Protein AF-A0A9N9F176-F1 (afdb_monomer)

Organism: NCBI:txid60492

Foldseek 3Di:
DAAAPPVRDDDDQVQQQAPNDGDNHGNVVVVVVVVVVVCVVDDPDDPPPCPPPPPQDADEDEPVCLLVVVVVQVVPDDDFDKDKHKHKYFADPVLCVCQVLALVSSVVSSQCSVCVRPVWHWAWPDPWADDPVAPSWTKTKTFTCQQVDFDDDDDPDPDPDGHGPPWPWMWMWTTDSVVRMIMIITIGGPPDDRPDPPPDDDD

Mean predicted aligned error: 15.83 Å

pLDDT: mean 76.96, std 17.68, range [34.91, 95.38]

Radius of gyration: 22.93 Å; Cα contacts (8 Å, |Δi|>4): 286; chains: 1; bounding box: 47×46×70 Å

Structure (mmCIF, N/CA/C/O backbone):
data_AF-A0A9N9F176-F1
#
_entry.id   AF-A0A9N9F176-F1
#
loop_
_atom_site.group_PDB
_atom_site.id
_atom_site.type_symbol
_atom_site.label_atom_id
_atom_site.label_alt_id
_atom_site.label_comp_id
_atom_site.label_asym_id
_atom_site.label_entity_id
_atom_site.label_seq_id
_atom_site.pdbx_PDB_ins_code
_atom_site.Cartn_x
_atom_site.Cartn_y
_atom_site.Cartn_z
_atom_site.occupancy
_atom_site.B_iso_or_equiv
_atom_site.auth_seq_id
_atom_site.auth_comp_id
_atom_site.auth_asym_id
_atom_site.auth_atom_id
_atom_site.pdbx_PDB_model_num
ATOM 1 N N . MET A 1 1 ? 5.050 -11.527 -51.768 1.00 71.94 1 MET A N 1
ATOM 2 C CA . MET A 1 1 ? 5.229 -11.558 -50.299 1.00 71.94 1 MET A CA 1
ATOM 3 C C . MET A 1 1 ? 5.004 -10.156 -49.767 1.00 71.94 1 MET A C 1
ATOM 5 O O . MET A 1 1 ? 5.363 -9.213 -50.459 1.00 71.94 1 MET A O 1
ATOM 9 N N . ASN A 1 2 ? 4.384 -10.029 -48.597 1.00 84.56 2 ASN A N 1
ATOM 10 C CA . ASN A 1 2 ? 4.061 -8.757 -47.956 1.00 84.56 2 ASN A CA 1
ATOM 11 C C . ASN A 1 2 ? 4.672 -8.718 -46.549 1.00 84.56 2 ASN A C 1
ATOM 13 O O . ASN A 1 2 ? 4.644 -9.716 -45.828 1.00 84.56 2 ASN A O 1
ATOM 17 N N . TYR A 1 3 ? 5.171 -7.553 -46.143 1.00 90.12 3 TYR A N 1
ATOM 18 C CA . TYR A 1 3 ? 5.814 -7.363 -44.845 1.00 90.12 3 TYR A CA 1
ATOM 19 C C . TYR A 1 3 ? 4.801 -7.001 -43.752 1.00 90.12 3 TYR A C 1
ATOM 21 O O . TYR A 1 3 ? 4.038 -6.038 -43.882 1.00 90.12 3 TYR A O 1
ATOM 29 N N . CYS A 1 4 ? 4.803 -7.736 -42.637 1.00 89.75 4 CYS A N 1
ATOM 30 C CA . CYS A 1 4 ? 3.972 -7.411 -41.479 1.00 89.75 4 CYS A CA 1
ATOM 31 C C . CYS A 1 4 ? 4.722 -6.506 -40.497 1.00 89.75 4 CYS A C 1
ATOM 33 O O . CYS A 1 4 ? 5.653 -6.932 -39.821 1.00 89.75 4 CYS A O 1
ATOM 35 N N . THR A 1 5 ? 4.230 -5.284 -40.291 1.00 81.88 5 THR A N 1
ATOM 36 C CA . THR A 1 5 ? 4.850 -4.308 -39.373 1.00 81.88 5 THR A CA 1
ATOM 37 C C . THR A 1 5 ? 4.791 -4.685 -37.888 1.00 81.88 5 THR A C 1
ATOM 39 O O . THR A 1 5 ? 5.420 -4.025 -37.068 1.00 81.88 5 THR A O 1
ATOM 42 N N . SER A 1 6 ? 4.024 -5.716 -37.514 1.00 84.81 6 SER A N 1
ATOM 43 C CA . SER A 1 6 ? 3.860 -6.135 -36.110 1.00 84.81 6 SER A CA 1
ATOM 44 C C . SER A 1 6 ? 4.782 -7.272 -35.706 1.00 84.81 6 SER A C 1
ATOM 46 O O . SER A 1 6 ? 5.426 -7.176 -34.669 1.00 84.81 6 SER A O 1
ATOM 48 N N . CYS A 1 7 ? 4.848 -8.336 -36.509 1.00 89.62 7 CYS A N 1
ATOM 49 C CA . CYS A 1 7 ? 5.763 -9.452 -36.265 1.00 89.62 7 CYS A CA 1
ATOM 50 C C . CYS A 1 7 ? 7.082 -9.323 -37.032 1.00 89.62 7 CYS A C 1
ATOM 52 O O . CYS A 1 7 ? 7.937 -10.179 -36.874 1.00 89.62 7 CYS A O 1
ATOM 54 N N . LYS A 1 8 ? 7.241 -8.270 -37.848 1.00 89.81 8 LYS A N 1
ATOM 55 C CA . LYS A 1 8 ? 8.441 -7.963 -38.640 1.00 89.81 8 LYS A CA 1
ATOM 56 C C . LYS A 1 8 ? 8.881 -9.082 -39.597 1.00 89.81 8 LYS A C 1
ATOM 58 O O . LYS A 1 8 ? 10.056 -9.161 -39.928 1.00 89.81 8 LYS A O 1
ATOM 63 N N . ASN A 1 9 ? 7.933 -9.897 -40.061 1.00 86.44 9 ASN A N 1
ATOM 64 C CA . ASN A 1 9 ? 8.183 -11.017 -40.971 1.00 86.44 9 ASN A CA 1
ATOM 65 C C . ASN A 1 9 ? 7.544 -10.769 -42.341 1.00 86.44 9 ASN A C 1
ATOM 67 O O . ASN A 1 9 ? 6.444 -10.203 -42.418 1.00 86.44 9 ASN A O 1
ATOM 71 N N . ASP A 1 10 ? 8.201 -11.263 -43.389 1.00 92.44 10 ASP A N 1
ATOM 72 C CA . ASP A 1 10 ? 7.641 -11.377 -44.734 1.00 92.44 10 ASP A CA 1
ATOM 73 C C . ASP A 1 10 ? 6.757 -12.617 -44.831 1.00 92.44 10 ASP A C 1
ATOM 75 O O . ASP A 1 10 ? 7.171 -13.735 -44.529 1.00 92.44 10 ASP A O 1
ATOM 79 N N . LEU A 1 11 ? 5.502 -12.408 -45.216 1.00 90.56 11 LEU A N 1
ATOM 80 C CA . LEU A 1 11 ? 4.471 -13.438 -45.220 1.00 90.56 11 LEU A CA 1
ATOM 81 C C . LEU A 1 11 ? 3.737 -13.460 -46.572 1.00 90.56 11 LEU A C 1
ATOM 83 O O . LEU A 1 11 ? 3.738 -12.465 -47.311 1.00 90.56 11 LEU A O 1
ATOM 87 N N . PRO A 1 12 ? 3.117 -14.592 -46.940 1.00 92.00 12 PRO A N 1
ATOM 88 C CA . PRO A 1 12 ? 2.325 -14.688 -48.162 1.00 92.00 12 PRO A CA 1
ATOM 89 C C . PRO A 1 12 ? 1.062 -13.806 -48.065 1.00 92.00 12 PRO A C 1
ATOM 91 O O . PRO A 1 12 ? 0.642 -13.425 -46.969 1.00 92.00 12 PRO A O 1
ATOM 94 N N . ALA A 1 13 ? 0.486 -13.404 -49.204 1.00 88.50 13 ALA A N 1
ATOM 95 C CA . ALA A 1 13 ? -0.576 -12.388 -49.248 1.00 88.50 13 ALA A CA 1
ATOM 96 C C . ALA A 1 13 ? -1.848 -12.826 -48.496 1.00 88.50 13 ALA A C 1
ATOM 98 O O . ALA A 1 13 ? -2.528 -12.008 -47.878 1.00 88.50 13 ALA A O 1
ATOM 99 N N . GLU A 1 14 ? -2.106 -14.129 -48.469 1.00 91.81 14 GLU A N 1
ATOM 100 C CA . GLU A 1 14 ? -3.213 -14.793 -47.785 1.00 91.81 14 GLU A CA 1
ATOM 101 C C . GLU A 1 14 ? -3.150 -14.574 -46.268 1.00 91.81 14 GLU A C 1
ATOM 103 O O . GLU A 1 14 ? -4.181 -14.430 -45.612 1.00 91.81 14 GLU A O 1
ATOM 108 N N . ALA A 1 15 ? -1.942 -14.445 -45.704 1.00 89.50 15 ALA A N 1
ATOM 109 C CA . ALA A 1 15 ? -1.743 -14.175 -44.282 1.00 89.50 15 ALA A CA 1
ATOM 110 C C . ALA A 1 15 ? -2.203 -12.767 -43.865 1.00 89.50 15 ALA A C 1
ATOM 112 O O . ALA A 1 15 ? -2.230 -12.460 -42.675 1.00 89.50 15 ALA A O 1
ATOM 113 N N . PHE A 1 16 ? -2.556 -11.898 -44.814 1.00 92.88 16 PHE A N 1
ATOM 114 C CA . PHE A 1 16 ? -3.060 -10.546 -44.571 1.00 92.88 16 PHE A CA 1
ATOM 115 C C . PHE A 1 16 ? -4.579 -10.433 -44.743 1.00 92.88 16 PHE A C 1
ATOM 117 O O . PHE A 1 16 ? -5.135 -9.347 -44.560 1.00 92.88 16 PHE A O 1
ATOM 124 N N . ILE A 1 17 ? -5.256 -11.546 -45.042 1.00 91.25 17 ILE A N 1
ATOM 125 C CA . ILE A 1 17 ? -6.714 -11.625 -45.080 1.00 91.25 17 ILE A CA 1
ATOM 126 C C . ILE A 1 17 ? -7.216 -11.933 -43.668 1.00 91.25 17 ILE A C 1
ATOM 128 O O . ILE A 1 17 ? -6.914 -12.974 -43.089 1.00 91.25 17 ILE A O 1
ATOM 132 N N . TYR A 1 18 ? -8.011 -11.033 -43.097 1.00 89.19 18 TYR A N 1
ATOM 133 C CA . TYR A 1 18 ? -8.634 -11.216 -41.790 1.00 89.19 18 TYR A CA 1
ATOM 134 C C . TYR A 1 18 ? -10.126 -10.898 -41.870 1.00 89.19 18 TYR A C 1
ATOM 136 O O . TYR A 1 18 ? -10.510 -9.827 -42.335 1.00 89.19 18 TYR A O 1
ATOM 144 N N . LYS A 1 19 ? -10.989 -11.834 -41.450 1.00 88.06 19 LYS A N 1
ATOM 145 C CA . LYS A 1 19 ? -12.460 -11.711 -41.557 1.00 88.06 19 LYS A CA 1
ATOM 146 C C . LYS A 1 19 ? -12.929 -11.240 -42.950 1.00 88.06 19 LYS A C 1
ATOM 148 O O . LYS A 1 19 ? -13.781 -10.362 -43.062 1.00 88.06 19 LYS A O 1
ATOM 153 N N . GLY A 1 20 ? -12.317 -11.788 -44.004 1.00 87.50 20 GLY A N 1
ATOM 154 C CA . GLY A 1 20 ? -12.646 -11.489 -45.404 1.00 87.50 20 GLY A CA 1
ATOM 155 C C . GLY A 1 20 ? -12.137 -10.144 -45.940 1.00 87.50 20 GLY A C 1
ATOM 156 O O . GLY A 1 20 ? -12.514 -9.762 -47.042 1.00 87.50 20 GLY A O 1
ATOM 157 N N . LYS A 1 21 ? -11.299 -9.409 -45.194 1.00 89.50 21 LYS A N 1
ATOM 158 C CA . LYS A 1 21 ? -10.718 -8.125 -45.628 1.00 89.50 21 LYS A CA 1
ATOM 159 C C . LYS A 1 21 ? -9.191 -8.173 -45.633 1.00 89.50 21 LYS A C 1
ATOM 161 O O . LYS A 1 21 ? -8.598 -8.847 -44.798 1.00 89.50 21 LYS A O 1
ATOM 166 N N . ASN A 1 22 ? -8.570 -7.412 -46.533 1.00 91.19 22 ASN A N 1
ATOM 167 C CA . ASN A 1 22 ? -7.114 -7.270 -46.621 1.00 91.19 22 ASN A CA 1
ATOM 168 C C . ASN A 1 22 ? -6.592 -6.217 -45.634 1.00 91.19 22 ASN A C 1
ATOM 170 O O . ASN A 1 22 ? -7.121 -5.106 -45.565 1.00 91.19 22 ASN A O 1
ATOM 174 N N . TYR A 1 23 ? -5.522 -6.540 -44.910 1.00 88.81 23 TYR A N 1
ATOM 175 C CA . TYR A 1 23 ? -4.875 -5.661 -43.932 1.00 88.81 23 TYR A CA 1
ATOM 176 C C . TYR A 1 23 ? -3.378 -5.487 -44.213 1.00 88.81 23 TYR A C 1
ATOM 178 O O . TYR A 1 23 ? -2.764 -6.265 -44.926 1.00 88.81 23 TYR A O 1
ATOM 186 N N . LYS A 1 24 ? -2.752 -4.466 -43.609 1.00 89.19 24 LYS A N 1
ATOM 187 C CA . LYS A 1 24 ? -1.279 -4.283 -43.612 1.00 89.19 24 LYS A CA 1
ATOM 188 C C . LYS A 1 24 ? -0.567 -5.066 -42.499 1.00 89.19 24 LYS A C 1
ATOM 190 O O . LYS A 1 24 ? 0.649 -5.014 -42.354 1.00 89.19 24 LYS A O 1
ATOM 195 N N . THR A 1 25 ? -1.332 -5.730 -41.644 1.00 89.31 25 THR A N 1
ATOM 196 C CA . THR A 1 25 ? -0.856 -6.525 -40.512 1.00 89.31 25 THR A CA 1
ATOM 197 C C . THR A 1 25 ? -1.423 -7.921 -40.686 1.00 89.31 25 THR A C 1
ATOM 199 O O . THR A 1 25 ? -2.598 -8.044 -41.025 1.00 89.31 25 THR A O 1
ATOM 202 N N . CYS A 1 26 ? -0.604 -8.950 -40.479 1.00 93.56 26 CYS A N 1
ATOM 203 C CA . CYS A 1 26 ? -1.052 -10.320 -40.679 1.00 93.56 26 CYS A CA 1
ATOM 204 C C . CYS A 1 26 ? -2.181 -10.702 -39.706 1.00 93.56 26 CYS A C 1
ATOM 206 O O . CYS A 1 26 ? -2.291 -10.156 -38.599 1.00 93.56 26 CYS A O 1
ATOM 208 N N . SER A 1 27 ? -3.006 -11.657 -40.125 1.00 91.44 27 SER A N 1
ATOM 209 C CA . SER A 1 27 ? -4.161 -12.184 -39.397 1.00 91.44 27 SER A CA 1
ATOM 210 C C . SER A 1 27 ? -3.794 -12.635 -37.983 1.00 91.44 27 SER A C 1
ATOM 212 O O . SER A 1 27 ? -4.459 -12.234 -37.032 1.00 91.44 27 SER A O 1
ATOM 214 N N . ASN A 1 28 ? -2.666 -13.329 -37.810 1.00 89.44 28 ASN A N 1
ATOM 215 C CA . ASN A 1 28 ? -2.178 -13.768 -36.497 1.00 89.44 28 ASN A CA 1
ATOM 216 C C . ASN A 1 28 ? -1.943 -12.598 -35.530 1.00 89.44 28 ASN A C 1
ATOM 218 O O . ASN A 1 28 ? -2.358 -12.638 -34.370 1.00 89.44 28 ASN A O 1
ATOM 222 N N . CYS A 1 29 ? -1.309 -11.519 -35.998 1.00 90.12 29 CYS A N 1
ATOM 223 C CA . CYS A 1 29 ? -1.097 -10.332 -35.173 1.00 90.12 29 CYS A CA 1
ATOM 224 C C . CYS A 1 29 ? -2.413 -9.608 -34.857 1.00 90.12 29 CYS A C 1
ATOM 226 O O . CYS A 1 29 ? -2.559 -9.056 -33.764 1.00 90.12 29 CYS A O 1
ATOM 228 N N . LEU A 1 30 ? -3.376 -9.608 -35.783 1.00 88.56 30 LEU A N 1
ATOM 229 C CA . LEU A 1 30 ? -4.711 -9.048 -35.553 1.00 88.56 30 LEU A CA 1
ATOM 230 C C . LEU A 1 30 ? -5.502 -9.871 -34.529 1.00 88.56 30 LEU A C 1
ATOM 232 O O . LEU A 1 30 ? -6.104 -9.286 -33.626 1.00 88.56 30 LEU A O 1
ATOM 236 N N . ASP A 1 31 ? -5.424 -11.198 -34.590 1.00 87.69 31 ASP A N 1
ATOM 237 C CA . ASP A 1 31 ? -6.038 -12.090 -33.609 1.00 87.69 31 ASP A CA 1
ATOM 238 C C . ASP A 1 31 ? -5.414 -11.941 -32.229 1.00 87.69 31 ASP A C 1
ATOM 240 O O . ASP A 1 31 ? -6.138 -11.804 -31.243 1.00 87.69 31 ASP A O 1
ATOM 244 N N . MET A 1 32 ? -4.085 -11.867 -32.134 1.00 83.00 32 MET A N 1
ATOM 245 C CA . MET A 1 32 ? -3.414 -11.598 -30.862 1.00 83.00 32 MET A CA 1
ATOM 246 C C 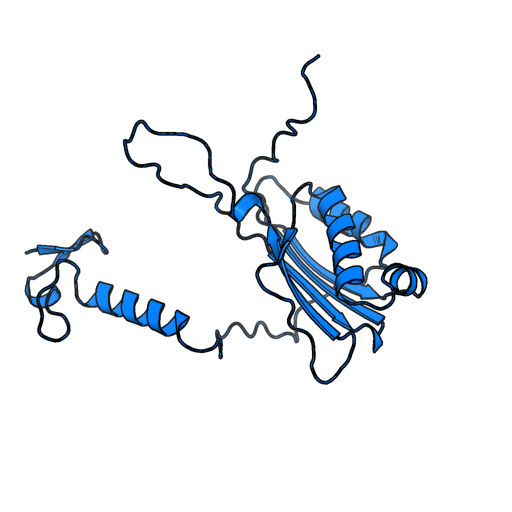. MET A 1 32 ? -3.850 -10.261 -30.252 1.00 83.00 32 MET A C 1
ATOM 248 O O . MET A 1 32 ? -4.118 -10.186 -29.052 1.00 83.00 32 MET A O 1
ATOM 252 N N . ARG A 1 33 ? -3.974 -9.201 -31.062 1.00 84.12 33 ARG A N 1
ATOM 253 C CA . ARG A 1 33 ? -4.492 -7.907 -30.588 1.00 84.12 33 ARG A CA 1
ATOM 254 C C . ARG A 1 33 ? -5.950 -7.998 -30.156 1.00 84.12 33 ARG A C 1
ATOM 256 O O . ARG A 1 33 ? -6.304 -7.422 -29.130 1.00 84.12 33 ARG A O 1
ATOM 263 N N . SER A 1 34 ? -6.789 -8.709 -30.909 1.00 80.56 34 SER A N 1
ATOM 264 C CA . SER A 1 34 ? -8.194 -8.918 -30.550 1.00 80.56 34 SER A CA 1
ATOM 265 C C . SER A 1 34 ? -8.316 -9.680 -29.231 1.00 80.56 34 SER A C 1
ATOM 267 O O . SER A 1 34 ? -9.088 -9.271 -28.369 1.00 80.56 34 SER A O 1
ATOM 269 N N . ARG A 1 35 ? -7.516 -10.735 -29.029 1.00 76.62 35 ARG A N 1
ATOM 270 C CA . ARG A 1 35 ? -7.447 -11.493 -27.770 1.00 76.62 35 ARG A CA 1
ATOM 271 C C . ARG A 1 35 ? -7.006 -10.602 -26.607 1.00 76.62 35 ARG A C 1
ATOM 273 O O . ARG A 1 35 ? -7.713 -10.548 -25.609 1.00 76.62 35 ARG A O 1
ATOM 280 N N . LYS A 1 36 ? -5.938 -9.807 -26.767 1.00 72.12 36 LYS A N 1
ATOM 281 C CA . LYS A 1 36 ? -5.499 -8.819 -25.756 1.00 72.12 36 LYS A CA 1
ATOM 282 C C . LYS A 1 36 ? -6.568 -7.763 -25.446 1.00 72.12 36 LYS A C 1
ATOM 284 O O . LYS A 1 36 ? -6.723 -7.360 -24.299 1.00 72.12 36 LYS A O 1
ATOM 289 N N . ARG A 1 37 ? -7.327 -7.306 -26.446 1.00 69.44 37 ARG A N 1
ATOM 290 C CA . ARG A 1 37 ? -8.408 -6.326 -26.247 1.00 69.44 37 ARG A CA 1
ATOM 291 C C . ARG A 1 37 ? -9.632 -6.940 -25.570 1.00 69.44 37 ARG A C 1
ATOM 293 O O . ARG A 1 37 ? -10.282 -6.256 -24.790 1.00 69.44 37 ARG A O 1
ATOM 300 N N . ASN A 1 38 ? -9.924 -8.206 -25.852 1.00 58.47 38 ASN A N 1
ATOM 301 C CA . ASN A 1 38 ? -11.004 -8.947 -25.207 1.00 58.47 38 ASN A CA 1
ATOM 302 C C . ASN A 1 38 ? -10.648 -9.336 -23.765 1.00 58.47 38 ASN A C 1
ATOM 304 O O . ASN A 1 38 ? -11.533 -9.306 -22.919 1.00 58.47 38 ASN A O 1
ATOM 308 N N . LEU A 1 39 ? -9.369 -9.589 -23.464 1.00 57.59 39 LEU A N 1
ATOM 309 C CA . LEU A 1 39 ? -8.862 -9.720 -22.091 1.00 57.59 39 LEU A CA 1
ATOM 310 C C . LEU A 1 39 ? -9.080 -8.427 -21.283 1.00 57.59 39 LEU A C 1
ATOM 312 O O . LEU A 1 39 ? -9.511 -8.493 -20.144 1.00 57.59 39 LEU A O 1
ATOM 316 N N . LYS A 1 40 ? -8.915 -7.246 -21.898 1.00 53.69 40 LYS A N 1
ATOM 317 C CA . LYS A 1 40 ? -9.201 -5.942 -21.258 1.00 53.69 40 LYS A CA 1
ATOM 318 C C . LYS A 1 40 ? -10.690 -5.563 -21.162 1.00 53.69 40 LYS A C 1
ATOM 320 O O . LYS A 1 40 ? -11.003 -4.532 -20.579 1.00 53.69 40 LYS A O 1
ATOM 325 N N . LYS A 1 41 ? -11.598 -6.312 -21.801 1.00 50.00 41 LYS A N 1
ATOM 326 C CA . LYS A 1 41 ? -13.047 -6.013 -21.849 1.00 50.00 41 LYS A CA 1
ATOM 327 C C . LYS A 1 41 ? -13.914 -6.997 -21.067 1.00 50.00 41 LYS A C 1
ATOM 329 O O . LYS A 1 41 ? -15.108 -6.749 -20.922 1.00 50.00 41 LYS A O 1
ATOM 334 N N . ARG A 1 42 ? -13.352 -8.110 -20.598 1.00 36.72 42 ARG A N 1
ATOM 335 C CA . ARG A 1 42 ? -14.016 -8.930 -19.585 1.00 36.72 42 ARG A CA 1
ATOM 336 C C . ARG A 1 42 ? -13.896 -8.191 -18.245 1.00 36.72 42 ARG A C 1
ATOM 338 O O . ARG A 1 42 ? -12.850 -7.582 -18.021 1.00 36.72 42 ARG A O 1
ATOM 345 N N . PRO A 1 43 ? -14.919 -8.208 -17.370 1.00 39.34 43 PRO A N 1
ATOM 346 C CA . PRO A 1 43 ? -14.663 -7.903 -15.966 1.00 39.34 43 PRO A CA 1
ATOM 347 C C . PRO A 1 43 ? -13.522 -8.823 -15.528 1.00 39.34 43 PRO A C 1
ATOM 349 O O . PRO A 1 43 ? -13.530 -9.992 -15.931 1.00 39.34 43 PRO A O 1
ATOM 352 N N . LEU A 1 44 ? -12.530 -8.292 -14.807 1.00 40.19 44 LEU A N 1
ATOM 353 C CA . LEU A 1 44 ? -11.458 -9.089 -14.212 1.00 40.19 44 LEU A CA 1
ATOM 354 C C . LEU A 1 44 ? -12.101 -10.284 -13.498 1.00 40.19 44 LEU A C 1
ATOM 356 O O . LEU A 1 44 ? -12.706 -10.156 -12.444 1.00 40.19 44 LEU A O 1
ATOM 360 N N . SER A 1 45 ? -12.068 -11.429 -14.160 1.00 37.47 45 SER A N 1
ATOM 361 C CA . SER A 1 45 ? -12.571 -12.700 -13.679 1.00 37.47 45 SER A CA 1
ATOM 362 C C . SER A 1 45 ? -11.577 -13.712 -14.212 1.00 37.47 45 SER A C 1
ATOM 364 O O . SER A 1 45 ? -11.488 -13.950 -15.418 1.00 37.47 45 SER A O 1
ATOM 366 N N . ASN A 1 46 ? -10.780 -14.214 -13.275 1.00 37.06 46 ASN A N 1
ATOM 367 C CA . ASN A 1 46 ? -9.774 -15.252 -13.438 1.00 37.06 46 ASN A CA 1
ATOM 368 C C . ASN A 1 46 ? -8.671 -14.940 -14.455 1.00 37.06 46 ASN A C 1
ATOM 370 O O . ASN A 1 46 ? -8.520 -15.638 -15.459 1.00 37.06 46 ASN A O 1
ATOM 374 N N . ASP A 1 47 ? -7.819 -13.963 -14.132 1.00 35.53 47 ASP A N 1
ATOM 375 C CA . ASP A 1 47 ? -6.397 -14.251 -14.307 1.00 35.53 47 ASP A CA 1
ATOM 376 C C . ASP A 1 47 ? -6.047 -15.309 -13.259 1.00 35.53 47 ASP A C 1
ATOM 378 O O . ASP A 1 47 ? -6.175 -15.089 -12.056 1.00 35.53 47 ASP A O 1
ATOM 382 N N . ASN A 1 48 ? -5.662 -16.487 -13.745 1.00 36.16 48 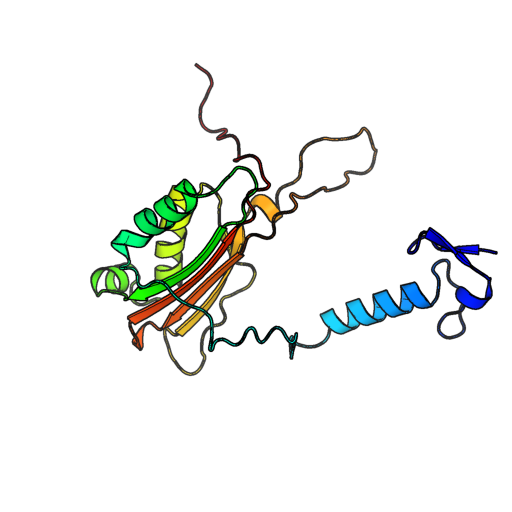ASN A N 1
ATOM 383 C CA . ASN A 1 48 ? -5.153 -17.611 -12.968 1.00 36.16 48 ASN A CA 1
ATOM 384 C C . ASN A 1 48 ? -3.757 -17.302 -12.395 1.00 36.16 48 ASN A C 1
ATOM 386 O O . ASN A 1 48 ? -2.826 -18.073 -12.587 1.00 36.16 48 ASN A O 1
ATOM 390 N N . ASN A 1 49 ? -3.645 -16.192 -11.672 1.00 37.22 49 ASN A N 1
ATOM 391 C CA . ASN A 1 49 ? -2.717 -16.042 -10.565 1.00 37.22 49 ASN A CA 1
ATOM 392 C C . ASN A 1 49 ? -3.557 -16.071 -9.282 1.00 37.22 49 ASN A C 1
ATOM 394 O O . ASN A 1 49 ? -3.537 -15.146 -8.476 1.00 37.22 49 ASN A O 1
ATOM 398 N N . HIS A 1 50 ? -4.278 -17.176 -9.072 1.00 37.56 50 HIS A N 1
ATOM 399 C CA . HIS A 1 50 ? -4.278 -17.755 -7.735 1.00 37.56 50 HIS A CA 1
ATOM 400 C C . HIS A 1 50 ? -2.821 -18.166 -7.471 1.00 37.56 50 HIS A C 1
ATOM 402 O O . HIS A 1 50 ? -2.449 -19.329 -7.590 1.00 37.56 50 HIS A O 1
ATOM 408 N N . GLU A 1 51 ? -1.966 -17.188 -7.157 1.00 38.56 51 GLU A N 1
ATOM 409 C CA . GLU A 1 51 ? -0.993 -17.445 -6.112 1.00 38.56 51 GLU A CA 1
ATOM 410 C C . GLU A 1 51 ? -1.853 -17.931 -4.953 1.00 38.56 51 GLU A C 1
ATOM 412 O O . GLU A 1 51 ? -2.758 -17.223 -4.502 1.00 38.56 51 GLU A O 1
ATOM 417 N N . ASN A 1 52 ? -1.704 -19.206 -4.614 1.00 37.12 52 ASN A N 1
ATOM 418 C CA . ASN A 1 52 ? -2.326 -19.771 -3.438 1.00 37.12 52 ASN A CA 1
ATOM 419 C C . ASN A 1 52 ? -2.035 -18.808 -2.281 1.00 37.12 52 ASN A C 1
ATOM 421 O O . ASN A 1 52 ? -0.914 -18.759 -1.786 1.00 37.12 52 ASN A O 1
ATOM 425 N N . GLU A 1 53 ? -3.048 -18.065 -1.829 1.00 47.84 53 GLU A N 1
ATOM 426 C CA . GLU A 1 53 ? -2.997 -17.294 -0.578 1.00 47.84 53 GLU A CA 1
ATOM 427 C C . GLU A 1 53 ? -2.610 -18.184 0.617 1.00 47.84 53 GLU A C 1
ATOM 429 O O . GLU A 1 53 ? -2.250 -17.679 1.671 1.00 47.84 53 GLU A O 1
ATOM 434 N N . LEU A 1 54 ? -2.657 -19.505 0.429 1.00 44.78 54 LEU A N 1
ATOM 435 C CA . LEU A 1 54 ? -2.294 -20.539 1.384 1.00 44.78 54 LEU A CA 1
ATOM 436 C C . LEU A 1 54 ? -0.781 -20.712 1.627 1.00 44.78 54 LEU A C 1
ATOM 438 O O . LEU A 1 54 ? -0.457 -21.281 2.659 1.00 44.78 54 LEU A O 1
ATOM 442 N N . ASP A 1 55 ? 0.124 -20.212 0.768 1.00 49.31 55 ASP A N 1
ATOM 443 C CA . ASP A 1 55 ? 1.586 -20.410 0.939 1.00 49.31 55 ASP A CA 1
ATOM 444 C C . ASP A 1 55 ? 2.407 -19.104 1.012 1.00 49.31 55 ASP A C 1
ATOM 446 O O . ASP A 1 55 ? 3.639 -19.120 0.951 1.00 49.31 55 ASP A O 1
ATOM 450 N N . VAL A 1 56 ? 1.755 -17.946 1.147 1.00 68.31 56 VAL A N 1
ATOM 451 C CA . VAL A 1 56 ? 2.475 -16.678 1.332 1.00 68.31 56 VAL A CA 1
ATOM 452 C C . VAL A 1 56 ? 2.918 -16.574 2.792 1.00 68.31 56 VAL A C 1
ATOM 454 O O . VAL A 1 56 ? 2.094 -16.358 3.676 1.00 68.31 56 VAL A O 1
ATOM 457 N N . ILE A 1 57 ? 4.220 -16.731 3.048 1.00 80.62 57 ILE A N 1
ATOM 458 C CA . ILE A 1 57 ? 4.801 -16.534 4.383 1.00 80.62 57 ILE A CA 1
ATOM 459 C C . ILE A 1 57 ? 4.837 -15.036 4.676 1.00 80.62 57 ILE A C 1
ATOM 461 O O . ILE A 1 57 ? 5.407 -14.262 3.901 1.00 80.62 57 ILE A O 1
ATOM 465 N N . TYR A 1 58 ? 4.224 -14.654 5.791 1.00 87.25 58 TYR A N 1
ATOM 466 C CA . TYR A 1 58 ? 4.242 -13.302 6.325 1.00 87.25 58 TYR A CA 1
ATOM 467 C C . TYR A 1 58 ? 5.179 -13.247 7.525 1.00 87.25 58 TYR A C 1
ATOM 469 O O . TYR A 1 58 ? 5.104 -14.101 8.406 1.00 87.25 58 TYR A O 1
ATOM 477 N N . ASP A 1 59 ? 6.044 -12.238 7.552 1.00 89.69 59 ASP A N 1
ATOM 478 C CA . ASP A 1 59 ? 6.809 -11.924 8.752 1.00 89.69 59 ASP A CA 1
ATOM 479 C C . ASP A 1 59 ? 5.931 -11.056 9.672 1.00 89.69 59 ASP A C 1
ATOM 481 O O . ASP A 1 59 ? 5.383 -10.038 9.237 1.00 89.69 59 ASP A O 1
ATOM 485 N N . ASP A 1 60 ? 5.798 -11.458 10.936 1.00 91.69 60 ASP A N 1
ATOM 486 C CA . ASP A 1 60 ? 5.062 -10.705 11.954 1.00 91.69 60 ASP A CA 1
ATOM 487 C C . ASP A 1 60 ? 5.902 -9.532 12.473 1.00 91.69 60 ASP A C 1
ATOM 489 O O . ASP A 1 60 ? 7.012 -9.714 12.988 1.00 91.69 60 ASP A O 1
ATOM 493 N N . VAL A 1 61 ? 5.371 -8.314 12.360 1.00 90.25 61 VAL A N 1
ATOM 494 C CA . VAL A 1 61 ? 6.067 -7.083 12.751 1.00 90.25 61 VAL A CA 1
ATOM 495 C C . VAL A 1 61 ? 5.104 -6.130 13.454 1.00 90.25 61 VAL A C 1
ATOM 497 O O . VAL A 1 61 ? 4.001 -5.877 12.986 1.00 90.25 61 VAL A O 1
ATOM 500 N N . SER A 1 62 ? 5.523 -5.547 14.580 1.00 88.06 62 SER A N 1
ATOM 501 C CA . SER A 1 62 ? 4.755 -4.478 15.230 1.00 88.06 62 SER A CA 1
ATOM 502 C C . SER A 1 62 ? 4.781 -3.204 14.387 1.00 88.06 62 SER A C 1
ATOM 504 O O . SER A 1 62 ? 5.821 -2.883 13.813 1.00 88.06 62 SER A O 1
ATOM 506 N N . PHE A 1 63 ? 3.703 -2.416 14.394 1.00 87.19 63 PHE A N 1
ATOM 507 C CA . PHE A 1 63 ? 3.600 -1.196 13.581 1.00 87.19 63 PHE A CA 1
ATOM 508 C C . PHE A 1 63 ? 4.829 -0.271 13.693 1.00 87.19 63 PHE A C 1
ATOM 510 O O . PHE A 1 63 ? 5.401 0.145 12.692 1.00 87.19 63 PHE A O 1
ATOM 517 N N . THR A 1 64 ? 5.318 -0.037 14.914 1.00 87.12 64 THR A N 1
ATOM 518 C CA . THR A 1 64 ? 6.488 0.818 15.198 1.00 87.12 64 THR A CA 1
ATOM 519 C C . THR A 1 64 ? 7.820 0.303 14.643 1.00 87.12 64 THR A C 1
ATOM 521 O O . THR A 1 64 ? 8.806 1.032 14.644 1.00 87.12 64 THR A O 1
ATOM 524 N N . LYS A 1 65 ? 7.871 -0.950 14.183 1.00 88.38 65 LYS A N 1
ATOM 525 C CA . LYS A 1 65 ? 9.073 -1.610 13.654 1.00 88.38 65 LYS A CA 1
ATOM 526 C C . LYS A 1 65 ? 9.022 -1.826 12.145 1.00 88.38 65 LYS A C 1
ATOM 528 O O . LYS A 1 65 ? 9.934 -2.445 11.600 1.00 88.38 65 LYS A O 1
ATOM 533 N N . ILE A 1 66 ? 7.996 -1.313 11.460 1.00 86.81 66 ILE A N 1
ATOM 534 C CA . ILE A 1 66 ? 7.887 -1.425 10.000 1.00 86.81 66 ILE A CA 1
ATOM 535 C C . ILE A 1 66 ? 9.139 -0.838 9.335 1.00 86.81 66 ILE A C 1
ATOM 537 O O . ILE A 1 66 ? 9.775 -1.532 8.545 1.00 86.81 66 ILE A O 1
ATOM 541 N N . ILE A 1 67 ? 9.562 0.380 9.703 1.00 83.62 67 ILE A N 1
ATOM 542 C CA . ILE A 1 67 ? 10.765 1.006 9.124 1.00 83.62 67 ILE A CA 1
ATOM 543 C C . ILE A 1 67 ? 12.019 0.173 9.390 1.00 83.62 67 ILE A C 1
ATOM 545 O O . ILE A 1 67 ? 12.810 -0.042 8.472 1.00 83.62 67 ILE A O 1
ATOM 549 N N . GLU A 1 68 ? 12.222 -0.309 10.619 1.00 87.00 68 GLU A N 1
ATOM 550 C CA . GLU A 1 68 ? 13.392 -1.129 10.966 1.00 87.00 68 GLU A CA 1
ATOM 551 C C . GLU A 1 68 ? 13.441 -2.405 10.119 1.00 87.00 68 GLU A C 1
ATOM 553 O O . GLU A 1 68 ? 14.486 -2.754 9.560 1.00 87.00 68 GLU A O 1
ATOM 558 N N . TYR A 1 69 ? 12.294 -3.070 9.966 1.00 87.69 69 TYR A N 1
ATOM 559 C CA . TYR A 1 69 ? 12.169 -4.258 9.136 1.00 87.69 69 TYR A CA 1
ATOM 560 C C . TYR A 1 69 ? 12.481 -3.946 7.671 1.00 87.69 69 TYR A C 1
ATOM 562 O O . TYR A 1 69 ? 13.337 -4.607 7.077 1.00 87.69 69 TYR A O 1
ATOM 570 N N . VAL A 1 70 ? 11.850 -2.917 7.098 1.00 83.31 70 VAL A N 1
ATOM 571 C CA . VAL A 1 70 ? 12.077 -2.500 5.708 1.00 83.31 70 VAL A CA 1
ATOM 572 C C . VAL A 1 70 ? 13.556 -2.169 5.503 1.00 83.31 70 VAL A C 1
ATOM 574 O O . VAL A 1 70 ? 14.193 -2.727 4.611 1.00 83.31 70 VAL A O 1
ATOM 577 N N . THR A 1 71 ? 14.150 -1.381 6.398 1.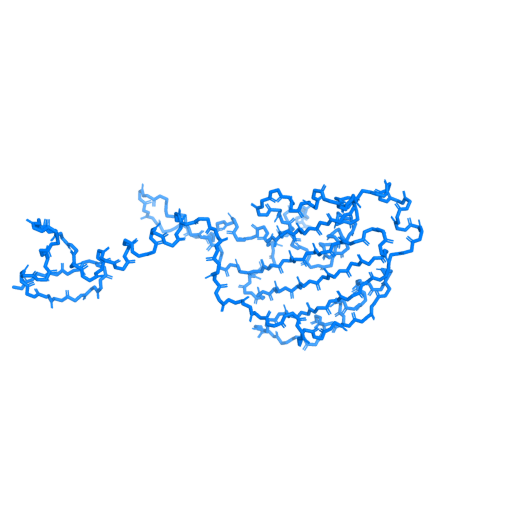00 82.38 71 THR A N 1
ATOM 578 C CA . THR A 1 71 ? 15.577 -1.028 6.372 1.00 82.38 71 THR A CA 1
ATOM 579 C C . THR A 1 71 ? 16.469 -2.264 6.361 1.00 82.38 71 THR A C 1
ATOM 581 O O . THR A 1 71 ? 17.405 -2.346 5.565 1.00 82.38 71 THR A O 1
ATOM 584 N N . SER A 1 72 ? 16.167 -3.254 7.205 1.00 85.00 72 SER A N 1
ATOM 585 C CA . SER A 1 72 ? 16.938 -4.497 7.265 1.00 85.00 72 SER A CA 1
ATOM 586 C C . SER A 1 72 ? 16.869 -5.285 5.956 1.00 85.00 72 SER A C 1
ATOM 588 O O . SER A 1 72 ? 17.876 -5.844 5.522 1.00 85.00 72 SER A O 1
ATOM 590 N N . LYS A 1 73 ? 15.715 -5.303 5.277 1.00 83.50 73 LYS A N 1
ATOM 591 C CA . LYS A 1 73 ? 15.590 -5.972 3.978 1.00 83.50 73 LYS A CA 1
ATOM 592 C C . LYS A 1 73 ? 16.381 -5.232 2.906 1.00 83.50 73 LYS A C 1
ATOM 594 O O . LYS A 1 73 ? 17.071 -5.880 2.130 1.00 83.50 73 LYS A O 1
ATOM 599 N N . PHE A 1 74 ? 16.358 -3.900 2.915 1.00 76.00 74 PHE A N 1
ATOM 600 C CA . PHE A 1 74 ? 17.134 -3.078 1.984 1.00 76.00 74 PHE A CA 1
ATOM 601 C C . PHE A 1 74 ? 18.649 -3.206 2.174 1.00 76.00 74 PHE A C 1
ATOM 603 O O . PHE A 1 74 ? 19.379 -3.267 1.190 1.00 76.00 74 PHE A O 1
ATOM 610 N N . ALA A 1 75 ? 19.133 -3.269 3.418 1.00 75.62 75 ALA A N 1
ATOM 611 C CA . ALA A 1 75 ? 20.562 -3.398 3.716 1.00 75.62 75 ALA A CA 1
ATOM 612 C C . ALA A 1 75 ? 21.185 -4.692 3.161 1.00 75.62 75 ALA A C 1
ATOM 614 O O . ALA A 1 75 ? 22.398 -4.763 2.976 1.00 75.62 75 ALA A O 1
ATOM 615 N N . ASN A 1 76 ? 20.355 -5.703 2.892 1.00 69.19 76 ASN A N 1
ATOM 616 C CA . ASN A 1 76 ? 20.773 -7.009 2.395 1.00 69.19 76 ASN A CA 1
ATOM 617 C C . ASN A 1 76 ? 20.672 -7.155 0.863 1.00 69.19 76 ASN A C 1
ATOM 619 O O . ASN A 1 76 ? 20.956 -8.237 0.354 1.00 69.19 76 ASN A O 1
ATOM 623 N N . LEU A 1 77 ? 20.270 -6.109 0.128 1.00 70.31 77 LEU A N 1
ATOM 624 C CA . LEU A 1 77 ? 20.128 -6.159 -1.333 1.00 70.31 77 LEU A CA 1
ATOM 625 C C . LEU A 1 77 ? 21.412 -5.744 -2.054 1.00 70.31 77 LEU A C 1
ATOM 627 O O . LEU A 1 77 ? 22.040 -4.738 -1.718 1.00 70.31 77 LEU A O 1
ATOM 631 N N . GLY A 1 78 ? 21.765 -6.485 -3.102 1.00 61.47 78 GLY A N 1
ATOM 632 C CA . GLY A 1 78 ? 22.764 -6.081 -4.079 1.00 61.47 78 GLY A CA 1
ATOM 633 C C . GLY A 1 78 ? 22.239 -5.033 -5.067 1.00 61.47 78 GLY A C 1
ATOM 634 O O . GLY A 1 78 ? 21.039 -4.787 -5.204 1.00 61.47 78 GLY A O 1
ATOM 635 N N . ASN A 1 79 ? 23.162 -4.418 -5.810 1.00 56.44 79 ASN A N 1
ATOM 636 C CA . ASN A 1 79 ? 22.819 -3.533 -6.922 1.00 56.44 79 ASN A CA 1
ATOM 637 C C . ASN A 1 79 ? 22.118 -4.366 -8.012 1.00 56.44 79 ASN A C 1
ATOM 639 O O . ASN A 1 79 ? 22.773 -5.209 -8.621 1.00 56.44 79 ASN A O 1
ATOM 643 N N . ASN A 1 80 ? 20.832 -4.098 -8.270 1.00 58.81 80 ASN A N 1
ATOM 644 C CA . ASN A 1 80 ? 19.907 -4.787 -9.198 1.00 58.81 80 ASN A CA 1
ATOM 645 C C . ASN A 1 80 ? 19.009 -5.873 -8.591 1.00 58.81 80 ASN A C 1
ATOM 647 O O . ASN A 1 80 ? 18.263 -6.509 -9.340 1.00 58.81 80 ASN A O 1
ATOM 651 N N . ASP A 1 81 ? 19.033 -6.077 -7.275 1.00 66.94 81 ASP A N 1
ATOM 652 C CA . ASP A 1 81 ? 18.091 -7.007 -6.662 1.00 66.94 81 ASP A CA 1
ATOM 653 C C . ASP A 1 81 ? 16.692 -6.391 -6.568 1.00 66.94 81 ASP A C 1
ATOM 655 O O . ASP A 1 81 ? 16.510 -5.187 -6.392 1.00 66.94 81 ASP A O 1
ATOM 659 N N . MET A 1 82 ? 15.687 -7.244 -6.718 1.00 76.00 82 MET A N 1
ATOM 660 C CA . MET A 1 82 ? 14.282 -6.909 -6.526 1.00 76.00 82 MET A CA 1
ATOM 661 C C . MET A 1 82 ? 13.933 -7.109 -5.057 1.00 76.00 82 MET A C 1
ATOM 663 O O . MET A 1 82 ? 14.243 -8.155 -4.483 1.00 76.00 82 MET A O 1
ATOM 667 N N . LEU A 1 83 ? 13.260 -6.136 -4.449 1.00 80.75 83 LEU A N 1
ATOM 668 C CA . LEU A 1 83 ? 12.787 -6.284 -3.080 1.00 80.75 83 LEU A CA 1
ATOM 669 C C . LEU A 1 83 ? 11.359 -6.787 -3.059 1.00 80.75 83 LEU A C 1
ATOM 671 O O . LEU A 1 83 ? 10.442 -6.115 -3.524 1.00 80.75 83 LEU A O 1
ATOM 675 N N . LEU A 1 84 ? 11.190 -7.963 -2.469 1.00 86.12 84 LEU A N 1
ATOM 676 C CA . LEU A 1 84 ? 9.903 -8.596 -2.251 1.00 86.12 84 LEU A CA 1
ATOM 677 C C . LEU A 1 84 ? 9.798 -9.004 -0.784 1.00 86.12 84 LEU A C 1
ATOM 679 O O . LEU A 1 84 ? 10.656 -9.731 -0.281 1.00 86.12 84 LEU A O 1
ATOM 683 N N . PHE A 1 85 ? 8.745 -8.560 -0.104 1.00 88.06 85 PHE A N 1
ATOM 684 C CA . PHE A 1 85 ? 8.423 -9.033 1.239 1.00 88.06 85 PHE A CA 1
ATOM 685 C C . PHE A 1 85 ? 6.921 -8.983 1.511 1.00 88.06 85 PHE A C 1
ATOM 687 O O . PHE A 1 85 ? 6.179 -8.209 0.901 1.00 88.06 85 PHE A O 1
ATOM 694 N N . ASN A 1 86 ? 6.496 -9.802 2.471 1.00 91.75 86 ASN A N 1
ATOM 695 C CA . ASN A 1 86 ? 5.134 -9.831 2.975 1.00 91.75 86 ASN A CA 1
ATOM 696 C C . ASN A 1 86 ? 5.169 -9.639 4.494 1.00 91.75 86 ASN A C 1
ATOM 698 O O . ASN A 1 86 ? 5.887 -10.358 5.186 1.00 91.75 86 ASN A O 1
ATOM 702 N N . LEU A 1 87 ? 4.405 -8.673 4.998 1.00 93.12 87 LEU A N 1
ATOM 703 C CA . LEU A 1 87 ? 4.312 -8.354 6.422 1.00 93.12 87 LEU A CA 1
ATOM 704 C C . LEU A 1 87 ? 2.903 -8.569 6.943 1.00 93.12 87 LEU A C 1
ATOM 706 O O . LEU A 1 87 ? 1.940 -8.172 6.285 1.00 93.12 87 LEU A O 1
ATOM 710 N N . HIS A 1 88 ? 2.809 -9.156 8.126 1.00 94.50 88 HIS A N 1
ATOM 711 C CA . HIS A 1 88 ? 1.628 -9.067 8.964 1.00 94.50 88 HIS A CA 1
ATOM 712 C C . HIS A 1 88 ? 1.916 -8.083 10.098 1.00 94.50 88 HIS A C 1
ATOM 714 O O . HIS A 1 88 ? 2.974 -8.131 10.728 1.00 94.50 88 HIS A O 1
ATOM 720 N N . VAL A 1 89 ? 0.992 -7.153 10.313 1.00 94.31 89 VAL A N 1
ATOM 721 C CA . VAL A 1 89 ? 1.107 -6.096 11.312 1.00 94.31 89 VAL A CA 1
ATOM 722 C C . VAL A 1 89 ? -0.149 -6.074 12.165 1.00 94.31 89 VAL A C 1
ATOM 724 O O . VAL A 1 89 ? -1.244 -5.818 11.663 1.00 94.31 89 VAL A O 1
ATOM 727 N N . GLU A 1 90 ? 0.033 -6.277 13.466 1.00 93.44 90 GLU A N 1
ATOM 728 C CA . GLU A 1 90 ? -1.013 -6.063 14.462 1.00 93.44 90 GLU A CA 1
ATOM 729 C C . GLU A 1 90 ? -1.169 -4.559 14.743 1.00 93.44 90 GLU A C 1
ATOM 731 O O . GLU A 1 90 ? -0.189 -3.830 14.944 1.00 93.44 90 GLU A O 1
ATOM 736 N N . LEU A 1 91 ? -2.414 -4.086 14.738 1.00 92.75 91 LEU A N 1
ATOM 737 C CA . LEU A 1 91 ? -2.787 -2.700 14.992 1.00 92.75 91 LEU A CA 1
ATOM 738 C C . LEU A 1 91 ? -3.097 -2.496 16.474 1.00 92.75 91 LEU A C 1
ATOM 740 O O . LEU A 1 91 ? -4.078 -3.023 17.003 1.00 92.75 91 LEU A O 1
ATOM 744 N N . ASP A 1 92 ? -2.301 -1.659 17.132 1.00 92.69 92 ASP A N 1
ATOM 745 C CA . ASP A 1 92 ? -2.593 -1.229 18.494 1.00 92.69 92 ASP A CA 1
ATOM 746 C C . ASP A 1 92 ? -3.631 -0.089 18.540 1.00 92.69 92 ASP A C 1
ATOM 748 O O . ASP A 1 92 ? -3.977 0.549 17.537 1.00 92.69 92 ASP A O 1
ATOM 752 N N . ASP A 1 93 ? -4.141 0.186 19.742 1.00 92.88 93 ASP A N 1
ATOM 753 C CA . ASP A 1 93 ? -5.126 1.248 19.950 1.00 92.88 93 ASP A CA 1
ATOM 754 C C . ASP A 1 93 ? -4.558 2.643 19.631 1.00 92.88 93 ASP A C 1
ATOM 756 O O . ASP A 1 93 ? -5.319 3.547 19.292 1.00 92.88 93 ASP A O 1
ATOM 760 N N . ILE A 1 94 ? -3.241 2.856 19.717 1.00 93.19 94 ILE A N 1
ATOM 761 C CA . ILE A 1 94 ? -2.616 4.154 19.427 1.00 93.19 94 ILE A CA 1
ATOM 762 C C . ILE A 1 94 ? -2.716 4.441 17.927 1.00 93.19 94 ILE A C 1
ATOM 764 O O . ILE A 1 94 ? -3.164 5.523 17.531 1.00 93.19 94 ILE A O 1
ATOM 768 N N . VAL A 1 95 ? -2.367 3.462 17.093 1.00 92.12 95 VAL A N 1
ATOM 769 C CA . VAL A 1 95 ? -2.476 3.539 15.633 1.00 92.12 95 VAL A CA 1
ATOM 770 C C . VAL A 1 95 ? -3.934 3.716 15.221 1.00 92.12 95 VAL A C 1
ATOM 772 O O . VAL A 1 95 ? -4.250 4.624 14.451 1.00 92.12 95 VAL A O 1
ATOM 775 N N . LEU A 1 96 ? -4.845 2.910 15.777 1.00 93.25 96 LEU A N 1
ATOM 776 C CA . LEU A 1 96 ? -6.271 2.985 15.448 1.00 93.25 96 LEU A CA 1
ATOM 777 C C . LEU A 1 96 ? -6.898 4.330 15.835 1.00 93.25 96 LEU A C 1
ATOM 779 O O . LEU A 1 96 ? -7.648 4.902 15.042 1.00 93.25 96 LEU A O 1
ATOM 783 N N . ASN A 1 97 ? -6.562 4.870 17.010 1.00 94.12 97 ASN A N 1
ATOM 784 C CA . ASN A 1 97 ? -7.039 6.185 17.439 1.00 94.12 97 ASN A CA 1
ATOM 785 C C . ASN A 1 97 ? -6.475 7.307 16.557 1.00 94.12 97 ASN A C 1
ATOM 787 O O . ASN A 1 97 ? -7.217 8.210 16.172 1.00 94.12 97 ASN A O 1
ATOM 791 N N . THR A 1 98 ? -5.194 7.228 16.185 1.00 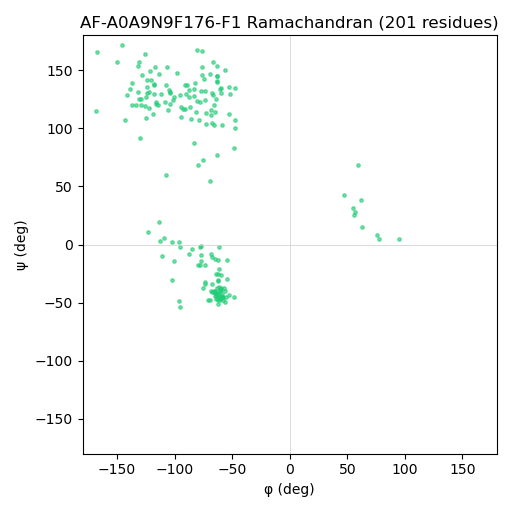93.88 98 THR A N 1
ATOM 792 C CA . THR A 1 98 ? -4.554 8.198 15.279 1.00 93.88 98 THR A CA 1
ATOM 793 C C . THR A 1 98 ? -5.218 8.183 13.902 1.00 93.88 98 THR A C 1
ATOM 795 O O . THR A 1 98 ? -5.506 9.234 13.332 1.00 93.88 98 THR A O 1
ATOM 798 N N . ALA A 1 99 ? -5.535 6.991 13.397 1.00 93.12 99 ALA A N 1
ATOM 799 C CA . ALA A 1 99 ? -6.234 6.793 12.134 1.00 93.12 99 ALA A CA 1
ATOM 800 C C . ALA A 1 99 ? -7.753 7.035 12.213 1.00 93.12 99 ALA A C 1
ATOM 802 O O . ALA A 1 99 ? -8.443 6.913 11.199 1.00 93.12 99 ALA A O 1
ATOM 803 N N . GLN A 1 100 ? -8.290 7.358 13.394 1.00 94.19 100 GLN A N 1
ATOM 804 C CA . GLN A 1 100 ? -9.725 7.541 13.634 1.00 94.19 100 GLN A CA 1
ATOM 805 C C . GLN A 1 100 ? -10.565 6.324 13.210 1.00 94.19 100 GLN A C 1
ATOM 807 O O . GLN A 1 100 ? -11.705 6.469 12.777 1.00 94.19 100 GLN A O 1
ATOM 812 N N . TYR A 1 101 ? -9.996 5.118 13.317 1.00 90.50 101 TYR A N 1
ATOM 813 C CA . TYR A 1 101 ? -10.615 3.869 12.860 1.00 90.50 101 TYR A CA 1
ATOM 814 C C . TYR A 1 101 ? -11.023 3.878 11.373 1.00 90.50 101 TYR A C 1
ATOM 816 O O . TYR A 1 101 ? -11.893 3.112 10.955 1.00 90.50 101 TYR A O 1
ATOM 824 N N . GLU A 1 102 ? -10.377 4.699 10.540 1.00 90.88 102 GLU A N 1
ATOM 825 C CA . GLU A 1 102 ? -10.595 4.697 9.096 1.00 90.88 102 GLU A CA 1
ATOM 826 C C . GLU A 1 102 ? -9.473 3.949 8.371 1.00 90.88 102 GLU A C 1
ATOM 828 O O . GLU A 1 102 ? -8.300 4.314 8.453 1.00 90.88 102 GLU A O 1
ATOM 833 N N . ALA A 1 103 ? -9.834 2.941 7.569 1.00 91.62 103 ALA A N 1
ATOM 834 C CA . ALA A 1 103 ? -8.858 2.110 6.854 1.00 91.62 103 ALA A CA 1
ATOM 835 C C . ALA A 1 103 ? -7.932 2.939 5.950 1.00 91.62 103 ALA A C 1
ATOM 837 O O . ALA A 1 103 ? -6.735 2.687 5.881 1.00 91.62 103 ALA A O 1
ATOM 838 N N . LYS A 1 104 ? -8.468 3.982 5.305 1.00 90.81 104 LYS A N 1
ATOM 839 C CA . LYS A 1 104 ? -7.678 4.912 4.484 1.00 90.81 104 LYS A CA 1
ATOM 840 C C . LYS A 1 104 ? -6.577 5.612 5.280 1.00 90.81 104 LYS A C 1
ATOM 842 O O . LYS A 1 104 ? -5.483 5.782 4.752 1.00 90.81 104 LYS A O 1
ATOM 847 N N . ASN A 1 105 ? -6.859 5.999 6.521 1.00 93.00 105 ASN A N 1
ATOM 848 C CA . ASN A 1 105 ? -5.898 6.702 7.363 1.00 93.00 105 ASN A CA 1
ATOM 849 C C . ASN A 1 105 ? -4.837 5.731 7.891 1.00 93.00 105 ASN A C 1
ATOM 851 O O . ASN A 1 105 ? -3.665 6.081 7.887 1.00 93.00 105 ASN A O 1
ATOM 855 N N . VAL A 1 106 ? -5.211 4.489 8.232 1.00 93.31 106 VAL A N 1
ATOM 856 C CA . VAL A 1 106 ? -4.229 3.440 8.570 1.00 93.31 106 VAL A CA 1
ATOM 857 C C . VAL A 1 106 ? -3.284 3.183 7.391 1.00 93.31 106 VAL A C 1
ATOM 859 O O . VAL A 1 106 ? -2.071 3.169 7.573 1.00 93.31 106 VAL A O 1
ATOM 862 N N . VAL A 1 107 ? -3.815 3.048 6.167 1.00 92.94 107 VAL A N 1
ATOM 863 C CA . VAL A 1 107 ? -2.985 2.906 4.956 1.00 92.94 107 VAL A CA 1
ATOM 864 C C . VAL A 1 107 ? -2.051 4.092 4.781 1.00 92.94 107 VAL A C 1
ATOM 866 O O . VAL A 1 107 ? -0.881 3.887 4.488 1.00 92.94 107 VAL A O 1
ATOM 869 N N . ARG A 1 108 ? -2.552 5.319 4.952 1.00 92.62 108 ARG A N 1
ATOM 870 C CA . ARG A 1 108 ? -1.736 6.530 4.830 1.00 92.62 108 ARG A CA 1
ATOM 871 C C . ARG A 1 108 ? -0.572 6.515 5.824 1.00 92.62 108 ARG A C 1
ATOM 873 O O . ARG A 1 108 ? 0.545 6.733 5.388 1.00 92.62 108 ARG A O 1
ATOM 880 N N . LEU A 1 109 ? -0.806 6.159 7.091 1.00 92.88 109 LEU A N 1
ATOM 881 C CA . LEU A 1 109 ? 0.270 6.041 8.083 1.00 92.88 109 LEU A CA 1
ATOM 882 C C . LEU A 1 109 ? 1.339 5.023 7.653 1.00 92.88 109 LEU A C 1
ATOM 884 O O . LEU A 1 109 ? 2.523 5.316 7.723 1.00 92.88 109 LEU A O 1
ATOM 888 N N . ILE A 1 110 ? 0.936 3.848 7.157 1.00 92.12 110 ILE A N 1
ATOM 889 C CA . ILE A 1 110 ? 1.876 2.820 6.670 1.00 92.12 110 ILE A CA 1
ATOM 890 C C . ILE A 1 110 ? 2.664 3.314 5.455 1.00 92.12 110 ILE A C 1
ATOM 892 O O . ILE A 1 110 ? 3.865 3.079 5.352 1.00 92.12 110 ILE A O 1
ATOM 896 N N . VAL A 1 111 ? 1.981 3.966 4.514 1.00 91.44 111 VAL A N 1
ATOM 897 C CA . VAL A 1 111 ? 2.605 4.507 3.307 1.00 91.44 111 VAL A CA 1
ATOM 898 C C . VAL A 1 111 ? 3.616 5.584 3.675 1.00 91.44 111 VAL A C 1
ATOM 900 O O . VAL A 1 111 ? 4.735 5.511 3.189 1.00 91.44 111 VAL A O 1
ATOM 903 N N . ASP A 1 112 ? 3.277 6.513 4.569 1.00 88.94 112 ASP A N 1
ATOM 904 C CA . ASP A 1 112 ? 4.178 7.595 4.977 1.00 88.94 112 ASP A CA 1
ATOM 905 C C . ASP A 1 112 ? 5.468 7.046 5.629 1.00 88.94 112 ASP A C 1
ATOM 907 O O . ASP A 1 112 ? 6.560 7.554 5.366 1.00 88.94 112 ASP A O 1
ATOM 911 N N . GLU A 1 113 ? 5.374 5.961 6.408 1.00 87.25 113 GLU A N 1
ATOM 912 C CA . GLU A 1 113 ? 6.541 5.263 6.978 1.00 87.25 113 GLU A CA 1
ATOM 913 C C . GLU A 1 113 ? 7.435 4.637 5.888 1.00 87.25 113 GLU A C 1
ATOM 915 O O . GLU A 1 113 ? 8.664 4.699 5.968 1.00 87.25 113 GLU A O 1
ATOM 920 N N . ILE A 1 114 ? 6.834 4.055 4.842 1.00 86.25 114 ILE A N 1
ATOM 921 C CA . ILE A 1 114 ? 7.563 3.473 3.702 1.00 86.25 114 ILE A CA 1
ATOM 922 C C . ILE A 1 114 ? 8.197 4.575 2.835 1.00 86.25 114 ILE A C 1
ATOM 924 O O . ILE A 1 114 ? 9.388 4.489 2.530 1.00 86.25 114 ILE A O 1
ATOM 928 N N . GLU A 1 115 ? 7.435 5.618 2.483 1.00 85.50 115 GLU A N 1
ATOM 929 C CA . GLU A 1 115 ? 7.874 6.767 1.669 1.00 85.50 115 GLU A CA 1
ATOM 930 C C . GLU A 1 115 ? 9.022 7.531 2.343 1.00 85.50 115 GLU A C 1
ATOM 932 O O . GLU A 1 115 ? 9.992 7.925 1.689 1.00 85.50 115 GLU A O 1
ATOM 937 N N . GLY A 1 116 ? 8.953 7.706 3.670 1.00 76.62 116 GLY A N 1
ATOM 938 C CA . GLY A 1 116 ? 10.013 8.340 4.456 1.00 76.62 116 GLY A CA 1
ATOM 939 C C . GLY A 1 116 ? 11.356 7.610 4.355 1.00 76.62 116 GLY A C 1
ATOM 940 O O . GLY A 1 116 ? 12.416 8.231 4.487 1.00 76.62 116 GLY A O 1
ATOM 941 N N . PHE A 1 117 ? 11.326 6.307 4.070 1.00 75.62 117 PHE A N 1
ATOM 942 C CA . PHE A 1 117 ? 12.513 5.479 3.931 1.00 75.62 117 PHE A CA 1
ATOM 943 C C . PHE A 1 117 ? 12.983 5.334 2.472 1.00 75.62 117 PHE A C 1
ATOM 945 O O . PHE A 1 117 ? 14.151 5.606 2.167 1.00 75.62 117 PHE A O 1
ATOM 952 N N . ASP A 1 118 ? 12.104 4.905 1.561 1.00 71.44 118 ASP A N 1
ATOM 953 C CA . ASP A 1 118 ? 12.480 4.589 0.175 1.00 71.44 118 ASP A CA 1
ATOM 954 C C . ASP A 1 118 ? 12.611 5.835 -0.724 1.00 71.44 118 ASP A C 1
ATOM 956 O O . ASP A 1 118 ? 13.320 5.789 -1.737 1.00 71.44 118 ASP A O 1
ATOM 960 N N . ARG A 1 119 ? 12.032 6.966 -0.288 1.00 71.94 119 ARG A N 1
ATOM 961 C CA . ARG A 1 119 ? 11.964 8.264 -0.981 1.00 71.94 119 ARG A CA 1
ATOM 962 C C . ARG A 1 119 ? 11.196 8.239 -2.305 1.00 71.94 119 ARG A C 1
ATOM 964 O O . ARG A 1 119 ? 11.329 9.170 -3.104 1.00 71.94 119 ARG A O 1
ATOM 971 N N . TYR A 1 120 ? 10.420 7.194 -2.557 1.00 77.62 120 TYR A N 1
ATOM 972 C CA . TYR A 1 120 ? 9.491 7.120 -3.674 1.00 77.62 120 TYR A CA 1
ATOM 973 C C . TYR A 1 120 ? 8.094 7.470 -3.186 1.00 77.62 120 TYR A C 1
ATOM 975 O O . TYR A 1 120 ? 7.741 7.160 -2.061 1.00 77.62 120 TYR A O 1
ATOM 983 N N . ASN A 1 121 ? 7.279 8.092 -4.039 1.00 83.50 121 ASN A N 1
ATOM 984 C CA . ASN A 1 121 ? 5.874 8.311 -3.707 1.00 83.50 121 ASN A CA 1
ATOM 985 C C . ASN A 1 121 ? 5.044 7.109 -4.174 1.00 83.50 121 ASN A C 1
ATOM 987 O O . ASN A 1 121 ? 5.203 6.642 -5.306 1.00 83.50 121 ASN A O 1
ATOM 991 N N . TRP A 1 122 ? 4.106 6.651 -3.355 1.00 86.31 122 TRP A N 1
ATOM 992 C CA . TRP A 1 122 ? 3.206 5.542 -3.648 1.00 86.31 122 TRP A CA 1
ATOM 993 C C . TRP A 1 122 ? 1.804 6.060 -3.961 1.00 86.31 122 TRP A C 1
ATOM 995 O O . TRP A 1 122 ? 1.100 6.640 -3.136 1.00 86.31 122 TRP A O 1
ATOM 1005 N N . VAL A 1 123 ? 1.369 5.841 -5.198 1.00 85.44 123 VAL A N 1
ATOM 1006 C CA . VAL A 1 123 ? 0.133 6.411 -5.736 1.00 85.44 123 VAL A CA 1
ATOM 1007 C C . VAL A 1 123 ? -0.927 5.324 -5.877 1.00 85.44 123 VAL A C 1
ATOM 1009 O O . VAL A 1 123 ? -0.651 4.226 -6.355 1.00 85.44 123 VAL A O 1
ATOM 1012 N N . PHE A 1 124 ? -2.170 5.629 -5.504 1.00 83.44 124 PHE A N 1
ATOM 1013 C CA . PHE A 1 124 ? -3.300 4.714 -5.680 1.00 83.44 124 PHE A CA 1
ATOM 1014 C C . PHE A 1 124 ? -3.588 4.446 -7.167 1.00 83.44 124 PHE A C 1
ATOM 1016 O O . PHE A 1 124 ? -3.825 5.374 -7.941 1.00 83.44 124 PHE A O 1
ATOM 1023 N N . THR A 1 125 ? -3.607 3.167 -7.566 1.00 69.44 125 THR A N 1
ATOM 1024 C CA . THR A 1 125 ? -3.987 2.717 -8.928 1.00 69.44 125 THR A CA 1
ATOM 1025 C C . THR A 1 125 ? -5.446 3.031 -9.251 1.00 69.44 125 THR A C 1
ATOM 1027 O O . THR A 1 125 ? -5.770 3.538 -10.327 1.00 69.44 125 THR A O 1
ATOM 1030 N N . THR A 1 126 ? -6.325 2.702 -8.312 1.00 69.56 126 THR A N 1
ATOM 1031 C CA . THR A 1 126 ? -7.779 2.825 -8.374 1.00 69.56 126 THR A CA 1
ATOM 1032 C C . THR A 1 126 ? -8.305 3.162 -6.980 1.00 69.56 126 THR A C 1
ATOM 1034 O O . THR A 1 126 ? -7.560 3.142 -6.000 1.00 69.56 126 THR A O 1
ATOM 1037 N N . GLY A 1 127 ? -9.599 3.478 -6.871 1.00 71.38 127 GLY A N 1
ATOM 1038 C CA . GLY A 1 127 ? -10.239 3.558 -5.557 1.00 71.38 127 GLY A CA 1
ATOM 1039 C C . GLY A 1 127 ? -10.072 2.238 -4.784 1.00 71.38 127 GLY A C 1
ATOM 1040 O O . GLY A 1 127 ? -9.978 1.186 -5.421 1.00 71.38 127 GLY A O 1
ATOM 1041 N N . PRO A 1 128 ? -10.015 2.280 -3.443 1.00 82.19 128 PRO A N 1
ATOM 1042 C CA . PRO A 1 128 ? -9.851 1.079 -2.634 1.00 82.19 128 PRO A CA 1
ATOM 1043 C C . PRO A 1 128 ? -11.035 0.129 -2.789 1.00 82.19 128 PRO A C 1
ATOM 1045 O O . PRO A 1 128 ? -12.187 0.564 -2.884 1.00 82.19 128 PRO A O 1
ATOM 1048 N N . GLU A 1 129 ? -10.753 -1.169 -2.756 1.00 87.31 129 GLU A N 1
ATOM 1049 C CA . GLU A 1 129 ? -11.775 -2.208 -2.718 1.00 87.31 129 GLU A CA 1
ATOM 1050 C C . GLU A 1 129 ? -12.235 -2.389 -1.271 1.00 87.31 129 GLU A C 1
ATOM 1052 O O . GLU A 1 129 ? -11.687 -3.179 -0.503 1.00 87.31 129 GLU A O 1
ATOM 1057 N N . MET A 1 130 ? -13.224 -1.591 -0.874 1.00 87.44 130 MET A N 1
ATOM 1058 C CA . MET A 1 130 ? -13.814 -1.659 0.462 1.00 87.44 130 MET A CA 1
ATOM 1059 C C . MET A 1 130 ? -14.860 -2.770 0.541 1.00 87.44 130 MET A C 1
ATOM 1061 O O . MET A 1 130 ? -15.695 -2.926 -0.354 1.00 87.44 130 MET A O 1
ATOM 1065 N N . SER A 1 131 ? -14.865 -3.509 1.650 1.00 79.50 131 SER A N 1
ATOM 1066 C CA . SER A 1 131 ?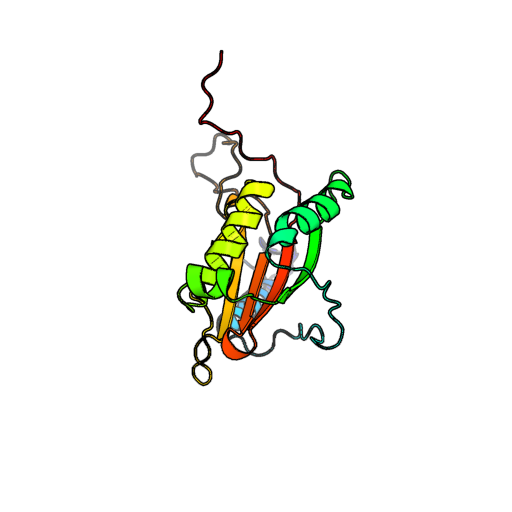 -15.900 -4.501 1.915 1.00 79.50 131 SER A CA 1
ATOM 1067 C C . SER A 1 131 ? -17.254 -3.826 2.135 1.00 79.50 131 SER A C 1
ATOM 1069 O O . SER A 1 131 ? -17.406 -2.932 2.964 1.00 79.50 131 SER A O 1
ATOM 1071 N N . LEU A 1 132 ? -18.272 -4.300 1.414 1.00 79.25 132 LEU A N 1
ATOM 1072 C CA . LEU A 1 132 ? -19.662 -3.872 1.612 1.00 79.25 132 LEU A CA 1
ATOM 1073 C C . LEU A 1 132 ? -20.311 -4.529 2.839 1.00 79.25 132 LEU A C 1
ATOM 1075 O O . LEU A 1 132 ? -21.363 -4.084 3.287 1.00 79.25 132 LEU A O 1
ATOM 1079 N N . ARG A 1 133 ? -19.722 -5.622 3.344 1.00 77.25 133 ARG A N 1
ATOM 1080 C CA . ARG A 1 133 ? -20.279 -6.433 4.441 1.00 77.25 133 ARG A CA 1
ATOM 1081 C C . ARG A 1 133 ? -19.612 -6.160 5.783 1.00 77.25 133 ARG A C 1
ATOM 1083 O O . ARG A 1 133 ? -20.266 -6.288 6.811 1.00 77.25 133 ARG A O 1
ATOM 1090 N N . HIS A 1 134 ? -18.334 -5.793 5.768 1.00 82.44 134 HIS A N 1
ATOM 1091 C CA . HIS A 1 134 ? -17.531 -5.583 6.968 1.00 82.44 134 HIS A CA 1
ATOM 1092 C C . HIS A 1 134 ? -16.928 -4.182 6.928 1.00 82.44 134 HIS A C 1
ATOM 1094 O O . HIS A 1 134 ? -16.055 -3.889 6.113 1.00 82.44 134 HIS A O 1
ATOM 1100 N N . HIS A 1 135 ? -17.428 -3.297 7.789 1.00 84.62 135 HIS A N 1
ATOM 1101 C CA . HIS A 1 135 ? -16.896 -1.944 7.904 1.00 84.62 135 HIS A CA 1
ATOM 1102 C C . HIS A 1 135 ? -15.438 -1.979 8.386 1.00 84.62 135 HIS A C 1
ATOM 1104 O O . HIS A 1 135 ? -15.090 -2.791 9.238 1.00 84.62 135 HIS A O 1
ATOM 1110 N N . GLY A 1 136 ? -14.589 -1.108 7.834 1.00 85.19 136 GLY A N 1
ATOM 1111 C CA . GLY A 1 136 ? -13.164 -1.060 8.181 1.00 85.19 136 GLY A CA 1
ATOM 1112 C C . GLY A 1 136 ? -12.306 -2.158 7.541 1.00 85.19 136 GLY A C 1
ATOM 1113 O O . GLY A 1 136 ? -11.113 -2.219 7.819 1.00 85.19 136 GLY A O 1
ATOM 1114 N N . VAL A 1 137 ? -12.883 -2.987 6.663 1.00 90.38 137 VAL A N 1
ATOM 1115 C CA . VAL A 1 137 ? -12.151 -3.997 5.889 1.00 90.38 137 VAL A CA 1
ATOM 1116 C C . VAL A 1 137 ? -11.986 -3.525 4.449 1.00 90.38 137 VAL A C 1
ATOM 1118 O O . VAL A 1 137 ? -12.964 -3.126 3.805 1.00 90.38 137 VAL A O 1
ATOM 1121 N N . GLY A 1 138 ? -10.768 -3.579 3.917 1.00 92.25 138 GLY A N 1
ATOM 1122 C CA . GLY A 1 138 ? -10.514 -3.153 2.545 1.00 92.25 138 GLY A CA 1
ATOM 1123 C C . GLY A 1 138 ? -9.154 -3.550 1.992 1.00 92.25 138 GLY A C 1
ATOM 1124 O O . GLY A 1 138 ? -8.246 -3.935 2.728 1.00 92.25 138 GLY A O 1
ATOM 1125 N N . LEU A 1 139 ? -9.035 -3.439 0.672 1.00 93.12 139 LEU A N 1
ATOM 1126 C CA . LEU A 1 139 ? -7.830 -3.740 -0.086 1.00 93.12 139 LEU A CA 1
ATOM 1127 C C . LEU A 1 139 ? -7.401 -2.524 -0.912 1.00 93.12 139 LEU A C 1
ATOM 1129 O O . LEU A 1 139 ? -8.198 -1.906 -1.624 1.00 93.12 139 LEU A O 1
ATOM 1133 N N . PHE A 1 140 ? -6.126 -2.174 -0.791 1.00 92.81 140 PHE A N 1
ATOM 1134 C CA . PHE A 1 140 ? -5.534 -0.976 -1.365 1.00 92.81 140 PHE A CA 1
ATOM 1135 C C . PHE A 1 140 ? -4.379 -1.356 -2.281 1.00 92.81 140 PHE A C 1
ATOM 1137 O O . PHE A 1 140 ? -3.494 -2.117 -1.895 1.00 92.81 140 PHE A O 1
ATOM 1144 N N . TYR A 1 141 ? -4.388 -0.792 -3.487 1.00 91.75 141 TYR A N 1
ATOM 1145 C CA . TYR A 1 141 ? -3.401 -1.065 -4.525 1.00 91.75 141 TYR A CA 1
ATOM 1146 C C . TYR A 1 141 ? -2.657 0.213 -4.896 1.00 91.75 141 TYR A C 1
ATOM 1148 O O . TYR A 1 141 ? -3.234 1.122 -5.509 1.00 91.75 141 TYR A O 1
ATOM 1156 N N . LEU A 1 142 ? -1.371 0.260 -4.569 1.00 90.81 142 LEU A N 1
ATOM 1157 C CA . LEU A 1 142 ? -0.489 1.385 -4.834 1.00 90.81 142 LEU A CA 1
ATOM 1158 C C . LEU A 1 142 ? 0.649 0.990 -5.781 1.00 90.81 142 LEU A C 1
ATOM 1160 O O . LEU A 1 142 ? 1.063 -0.170 -5.845 1.00 90.81 142 LEU A O 1
ATOM 1164 N N . PHE A 1 143 ? 1.151 1.969 -6.525 1.00 87.81 143 PHE A N 1
ATOM 1165 C CA . PHE A 1 143 ? 2.289 1.838 -7.431 1.00 87.81 143 PHE A CA 1
ATOM 1166 C C . PHE A 1 143 ? 3.282 2.980 -7.203 1.00 87.81 143 PHE A C 1
ATOM 1168 O O . PHE A 1 143 ? 2.888 4.071 -6.793 1.00 87.81 143 PHE A O 1
ATOM 1175 N N . CYS A 1 144 ? 4.556 2.754 -7.514 1.00 85.88 144 CYS A N 1
ATOM 1176 C CA . CYS A 1 144 ? 5.579 3.798 -7.419 1.00 85.88 144 CYS A CA 1
ATOM 1177 C C . CYS A 1 144 ? 5.343 4.908 -8.461 1.00 85.88 144 CYS A C 1
ATOM 1179 O O . CYS A 1 144 ? 5.177 4.631 -9.655 1.00 85.88 144 CYS A O 1
ATOM 1181 N N . SER A 1 145 ? 5.363 6.173 -8.034 1.00 79.19 145 SER A N 1
ATOM 1182 C CA . SER A 1 145 ? 5.095 7.352 -8.870 1.00 79.19 145 SER A CA 1
ATOM 1183 C C . SER A 1 145 ? 5.975 7.427 -10.113 1.00 79.19 145 SER A C 1
ATOM 1185 O O . SER A 1 145 ? 5.525 7.911 -11.152 1.00 79.19 145 SER A O 1
ATOM 1187 N N . GLN A 1 146 ? 7.193 6.887 -10.054 1.00 74.00 146 GLN A N 1
ATOM 1188 C CA . GLN A 1 146 ? 8.116 6.889 -11.185 1.00 74.00 146 GLN A CA 1
ATOM 1189 C C . GLN A 1 146 ? 7.595 6.120 -12.400 1.00 74.00 146 GLN A C 1
ATOM 1191 O O . GLN A 1 146 ? 7.927 6.488 -13.524 1.00 74.00 146 GLN A O 1
ATOM 1196 N N . CYS A 1 147 ? 6.694 5.141 -12.242 1.00 69.75 147 CYS A N 1
ATOM 1197 C CA . CYS A 1 147 ? 6.064 4.495 -13.405 1.00 69.75 147 CYS A CA 1
ATOM 1198 C C . CYS A 1 147 ? 5.225 5.475 -14.265 1.00 69.75 147 CYS A C 1
ATOM 1200 O O . CYS A 1 147 ? 4.825 5.155 -15.392 1.00 69.75 147 CYS A O 1
ATOM 1202 N N . GLN A 1 148 ? 4.937 6.675 -13.742 1.00 67.00 148 GLN A N 1
ATOM 1203 C CA . GLN A 1 148 ? 4.281 7.769 -14.458 1.00 67.00 148 GLN A CA 1
ATOM 1204 C C . GLN A 1 148 ? 5.254 8.843 -14.959 1.00 67.00 148 GLN A C 1
ATOM 1206 O O . GLN A 1 148 ? 4.861 9.647 -15.810 1.00 67.00 148 GLN A O 1
ATOM 1211 N N . GLU A 1 149 ? 6.497 8.856 -14.477 1.00 65.56 149 GLU A N 1
ATOM 1212 C CA . GLU A 1 149 ? 7.517 9.827 -14.867 1.00 65.56 149 GLU A CA 1
ATOM 1213 C C . GLU A 1 149 ? 8.101 9.518 -16.248 1.00 65.56 149 GLU A C 1
ATOM 1215 O O . GLU A 1 149 ? 8.099 8.376 -16.720 1.00 65.56 149 GLU A O 1
ATOM 1220 N N . LEU A 1 150 ? 8.578 10.566 -16.922 1.00 62.06 150 LEU A N 1
ATOM 1221 C CA . LEU A 1 150 ? 9.189 10.460 -18.241 1.00 62.06 150 LEU A CA 1
ATOM 1222 C C . LEU A 1 150 ? 10.696 10.225 -18.111 1.00 62.06 150 LEU A C 1
ATOM 1224 O O . LEU A 1 150 ? 11.384 10.995 -17.447 1.00 62.06 150 LEU A O 1
ATOM 1228 N N . GLU A 1 151 ? 11.212 9.209 -18.801 1.00 59.16 151 GLU A N 1
ATOM 1229 C CA . GLU A 1 151 ? 12.650 8.984 -18.945 1.00 59.16 151 GLU A CA 1
ATOM 1230 C C . GLU A 1 151 ? 13.216 10.127 -19.807 1.00 59.16 151 GLU A C 1
ATOM 1232 O O . GLU A 1 151 ? 12.950 10.229 -21.009 1.00 59.16 151 GLU A O 1
ATOM 1237 N N . HIS A 1 152 ? 13.909 11.076 -19.179 1.00 55.34 152 HIS A N 1
ATOM 1238 C CA . HIS A 1 152 ? 14.485 12.217 -19.880 1.00 55.34 152 HIS A CA 1
ATOM 1239 C C . HIS A 1 152 ? 15.637 11.774 -20.794 1.00 55.34 152 HIS A C 1
ATOM 1241 O O . HIS A 1 152 ? 16.706 11.438 -20.309 1.00 55.34 152 HIS A O 1
ATOM 1247 N N . GLU A 1 153 ? 15.429 11.858 -22.111 1.00 50.22 153 GLU A N 1
ATOM 1248 C CA . GLU A 1 153 ? 16.371 12.414 -23.096 1.00 50.22 153 GLU A CA 1
ATOM 1249 C C . GLU A 1 153 ? 15.651 12.588 -24.447 1.00 50.22 153 GLU A C 1
ATOM 1251 O O . GLU A 1 153 ? 15.184 11.642 -25.089 1.00 50.22 153 GLU A O 1
ATOM 1256 N N . HIS A 1 154 ? 15.509 13.840 -24.884 1.00 48.28 154 HIS A N 1
ATOM 1257 C CA . HIS A 1 154 ? 14.918 14.161 -26.177 1.00 48.28 154 HIS A CA 1
ATOM 1258 C C . HIS A 1 154 ? 15.894 13.804 -27.304 1.00 48.28 154 HIS A C 1
ATOM 1260 O O . HIS A 1 154 ? 16.893 14.484 -27.500 1.00 48.28 154 HIS A O 1
ATOM 1266 N N . LYS A 1 155 ? 15.557 12.803 -28.126 1.00 47.22 155 LYS A N 1
ATOM 1267 C CA . LYS A 1 155 ? 16.058 12.764 -29.508 1.00 47.22 155 LYS A CA 1
ATOM 1268 C C . LYS A 1 155 ? 15.312 13.814 -30.325 1.00 47.22 155 LYS A C 1
ATOM 1270 O O . LYS A 1 155 ? 14.083 13.860 -30.262 1.00 47.22 155 LYS A O 1
ATOM 1275 N N . GLU A 1 156 ? 16.055 14.612 -31.088 1.00 48.50 156 GLU A N 1
ATOM 1276 C CA . GLU A 1 156 ? 15.599 15.604 -32.072 1.00 48.50 156 GLU A CA 1
ATOM 1277 C C . GLU A 1 156 ? 14.543 15.021 -33.033 1.00 48.50 156 GLU A C 1
ATOM 127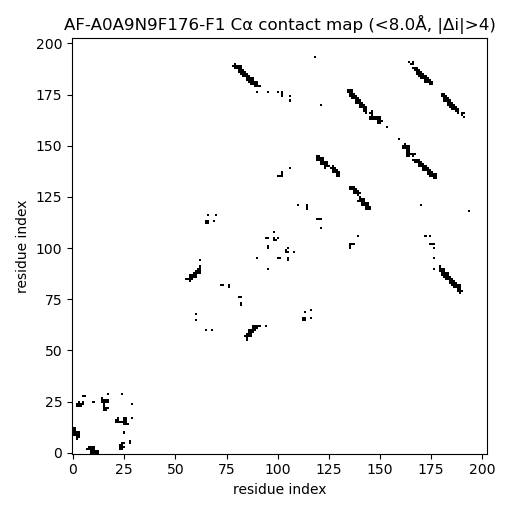9 O O . GLU A 1 156 ? 14.826 14.534 -34.124 1.00 48.50 156 GLU A O 1
ATOM 1284 N N . SER A 1 157 ? 13.286 14.997 -32.604 1.00 52.47 157 SER A N 1
ATOM 1285 C CA . SER A 1 157 ? 12.164 14.455 -33.361 1.00 52.47 157 SER A CA 1
ATOM 1286 C C . SER A 1 157 ? 10.956 15.347 -33.132 1.00 52.47 157 SER A C 1
ATOM 1288 O O . SER A 1 157 ? 10.538 15.564 -31.996 1.00 52.47 157 SER A O 1
ATOM 1290 N N . ASN A 1 158 ? 10.321 15.777 -34.225 1.00 57.81 158 ASN A N 1
ATOM 1291 C CA . ASN A 1 158 ? 9.111 16.611 -34.221 1.00 57.81 158 ASN A CA 1
ATOM 1292 C C . ASN A 1 158 ? 7.886 15.951 -33.544 1.00 57.81 158 ASN A C 1
ATOM 1294 O O . ASN A 1 158 ? 6.828 16.568 -33.431 1.00 57.81 158 ASN A O 1
ATOM 1298 N N . ARG A 1 159 ? 7.998 14.700 -33.074 1.00 56.44 159 ARG A N 1
ATOM 1299 C CA . ARG A 1 159 ? 7.038 14.065 -32.159 1.00 56.44 159 ARG A CA 1
ATOM 1300 C C . ARG A 1 159 ? 7.707 13.755 -30.824 1.00 56.44 159 ARG A C 1
ATOM 1302 O O . ARG A 1 159 ? 8.624 12.933 -30.782 1.00 56.44 159 ARG A O 1
ATOM 1309 N N . LYS A 1 160 ? 7.165 14.326 -29.741 1.00 52.28 160 LYS A N 1
ATOM 1310 C CA . LYS A 1 160 ? 7.452 13.922 -28.357 1.00 52.28 160 LYS A CA 1
ATOM 1311 C C . LYS A 1 160 ? 7.072 12.446 -28.195 1.00 52.28 160 LYS A C 1
ATOM 1313 O O . LYS A 1 160 ? 5.890 12.114 -28.127 1.00 52.28 160 LYS A O 1
ATOM 1318 N N . ARG A 1 161 ? 8.054 11.543 -28.192 1.00 53.91 161 ARG A N 1
ATOM 1319 C CA . ARG A 1 161 ? 7.839 10.172 -27.719 1.00 53.91 161 ARG A CA 1
ATOM 1320 C C . ARG A 1 161 ? 7.934 10.219 -26.201 1.00 53.91 161 ARG A C 1
ATOM 1322 O O . ARG A 1 161 ? 8.980 10.555 -25.668 1.00 53.91 161 ARG A O 1
ATOM 1329 N N . ILE A 1 162 ? 6.817 9.946 -25.540 1.00 57.25 162 ILE A N 1
ATOM 1330 C CA . ILE A 1 162 ? 6.757 9.752 -24.092 1.00 57.25 162 ILE A CA 1
ATOM 1331 C C . ILE A 1 162 ? 7.394 8.388 -23.822 1.00 57.25 162 ILE A C 1
ATOM 1333 O O . ILE A 1 162 ? 6.787 7.363 -24.131 1.00 57.25 162 ILE A O 1
ATOM 1337 N N . ILE A 1 163 ? 8.628 8.389 -23.327 1.00 56.12 163 ILE A N 1
ATOM 1338 C CA . ILE A 1 163 ? 9.262 7.212 -22.734 1.00 56.12 163 ILE A CA 1
ATOM 1339 C C . ILE A 1 163 ? 9.020 7.333 -21.233 1.00 56.12 163 ILE A C 1
ATOM 1341 O O . ILE A 1 163 ? 9.209 8.415 -20.689 1.00 56.12 163 ILE A O 1
ATOM 1345 N N . ARG A 1 164 ? 8.501 6.283 -20.599 1.00 62.50 164 ARG A N 1
ATOM 1346 C CA . ARG A 1 164 ? 8.258 6.244 -19.151 1.00 62.50 164 ARG A CA 1
ATOM 1347 C C . ARG A 1 164 ? 9.291 5.340 -18.506 1.00 62.50 164 ARG A C 1
ATOM 1349 O O . ARG A 1 164 ? 9.739 4.410 -19.175 1.00 62.50 164 ARG A O 1
ATOM 1356 N N . PHE A 1 165 ? 9.609 5.571 -17.237 1.00 66.12 165 PHE A N 1
ATOM 1357 C CA . PHE A 1 165 ? 10.418 4.613 -16.490 1.00 66.12 165 PHE A CA 1
ATOM 1358 C C . PHE A 1 165 ? 9.714 3.256 -16.435 1.00 66.12 165 PHE A C 1
ATOM 1360 O O . PHE A 1 165 ? 8.509 3.173 -16.176 1.00 66.12 165 PHE A O 1
ATOM 1367 N N . ASP A 1 166 ? 10.478 2.194 -16.682 1.00 68.00 166 ASP A N 1
ATOM 1368 C CA . ASP A 1 166 ? 9.994 0.818 -16.610 1.00 68.00 166 ASP A CA 1
ATOM 1369 C C . ASP A 1 166 ? 9.964 0.362 -15.145 1.00 68.00 166 ASP A C 1
ATOM 1371 O O . ASP A 1 166 ? 10.808 -0.399 -14.683 1.00 68.00 166 ASP A O 1
ATOM 1375 N N . CYS A 1 167 ? 9.059 0.957 -14.364 1.00 76.06 167 CYS A N 1
ATOM 1376 C CA . CYS A 1 167 ? 8.858 0.641 -12.954 1.00 76.06 167 CYS A CA 1
ATOM 1377 C C . CYS A 1 167 ? 7.596 -0.203 -12.783 1.00 76.06 167 CYS A C 1
ATOM 1379 O O . CYS A 1 167 ? 6.495 0.226 -13.150 1.00 76.06 167 CYS A O 1
ATOM 1381 N N . HIS A 1 168 ? 7.747 -1.406 -12.223 1.00 78.50 168 HIS A N 1
ATOM 1382 C CA . HIS A 1 168 ? 6.637 -2.309 -11.904 1.00 78.50 168 HIS A CA 1
ATOM 1383 C C . HIS A 1 168 ? 6.461 -2.524 -10.396 1.00 78.50 168 HIS A C 1
ATOM 1385 O O . HIS A 1 168 ? 5.784 -3.470 -9.978 1.00 78.50 168 HIS A O 1
ATOM 1391 N N . SER A 1 169 ? 7.012 -1.617 -9.584 1.00 85.38 169 SER A N 1
ATOM 1392 C CA . SER A 1 169 ? 6.863 -1.624 -8.134 1.00 85.38 169 SER A CA 1
ATOM 1393 C C . SER A 1 169 ? 5.393 -1.498 -7.721 1.00 85.38 169 SER A C 1
ATOM 1395 O O . SER A 1 169 ? 4.644 -0.666 -8.247 1.00 85.38 169 SER A O 1
ATOM 1397 N N . LYS A 1 170 ? 4.979 -2.338 -6.773 1.00 89.69 170 LYS A N 1
ATOM 1398 C CA . LYS A 1 170 ? 3.613 -2.461 -6.261 1.00 89.69 170 LYS A CA 1
ATOM 1399 C C . LYS A 1 170 ? 3.628 -2.587 -4.746 1.00 89.69 170 LYS A C 1
ATOM 1401 O O . LYS A 1 170 ? 4.415 -3.343 -4.185 1.00 89.69 170 LYS A O 1
ATOM 1406 N N . LEU A 1 171 ? 2.681 -1.910 -4.118 1.00 91.38 171 LEU A N 1
ATOM 1407 C CA . LEU A 1 171 ? 2.394 -2.017 -2.699 1.00 91.38 171 LEU A CA 1
ATOM 1408 C C . LEU A 1 171 ? 0.913 -2.357 -2.554 1.00 91.38 171 LEU A C 1
ATOM 1410 O O . LEU A 1 171 ? 0.042 -1.622 -3.021 1.00 91.38 171 LEU A O 1
ATOM 1414 N N . ILE A 1 172 ? 0.633 -3.509 -1.955 1.00 93.88 172 ILE A N 1
ATOM 1415 C CA . ILE A 1 172 ? -0.721 -4.006 -1.729 1.00 93.88 172 ILE A CA 1
ATOM 1416 C C . ILE A 1 172 ? -0.936 -4.078 -0.227 1.00 93.88 172 ILE A C 1
ATOM 1418 O O . ILE A 1 172 ? -0.185 -4.757 0.468 1.00 93.88 172 ILE A O 1
ATOM 1422 N N . ILE A 1 173 ? -1.959 -3.390 0.269 1.00 94.75 173 ILE A N 1
ATOM 1423 C CA . ILE A 1 173 ? -2.273 -3.349 1.697 1.00 94.75 173 ILE A CA 1
ATOM 1424 C C . ILE A 1 173 ? -3.702 -3.842 1.890 1.00 94.75 173 ILE A C 1
ATOM 1426 O O . ILE A 1 173 ? -4.651 -3.235 1.392 1.00 94.75 173 ILE A O 1
ATOM 1430 N N . ARG A 1 174 ? -3.853 -4.950 2.613 1.00 94.88 174 ARG A N 1
ATOM 1431 C CA . ARG A 1 174 ? -5.139 -5.460 3.087 1.00 94.88 174 ARG A CA 1
ATOM 1432 C C . ARG A 1 174 ? -5.291 -5.078 4.548 1.00 94.88 174 ARG A C 1
ATOM 1434 O O . ARG A 1 174 ? -4.422 -5.400 5.346 1.00 94.88 174 ARG A O 1
ATOM 1441 N N . ILE A 1 175 ? -6.398 -4.437 4.887 1.00 94.44 175 ILE A N 1
ATOM 1442 C CA . ILE A 1 175 ? -6.705 -4.021 6.255 1.00 94.44 175 ILE A CA 1
ATOM 1443 C C . ILE A 1 175 ? -7.967 -4.719 6.729 1.00 94.44 175 ILE A C 1
ATOM 1445 O O . ILE A 1 175 ? -8.952 -4.783 5.988 1.00 94.44 175 ILE A O 1
ATOM 1449 N N . ASP A 1 176 ? -7.938 -5.169 7.977 1.00 94.56 176 ASP A N 1
ATOM 1450 C CA . ASP A 1 176 ? -9.097 -5.599 8.743 1.00 94.56 176 ASP A CA 1
ATOM 1451 C C . ASP A 1 176 ? -9.078 -4.904 10.116 1.00 94.56 176 ASP A C 1
ATOM 1453 O O . ASP A 1 176 ? -8.453 -5.363 11.069 1.00 94.56 176 ASP A O 1
ATOM 1457 N N . ILE A 1 177 ? -9.732 -3.737 10.207 1.00 92.88 177 ILE A N 1
ATOM 1458 C CA . ILE A 1 177 ? -9.804 -2.964 11.460 1.00 92.88 177 ILE A CA 1
ATOM 1459 C C . ILE A 1 177 ? -10.485 -3.751 12.591 1.00 92.88 177 ILE A C 1
ATOM 1461 O O . ILE A 1 177 ? -9.953 -3.730 13.701 1.00 92.88 177 ILE A O 1
ATOM 1465 N N . PRO A 1 178 ? -11.628 -4.435 12.369 1.00 91.62 178 PRO A N 1
ATOM 1466 C CA . PRO A 1 178 ? -12.235 -5.277 13.400 1.00 91.62 178 PRO A CA 1
ATOM 1467 C C . PRO A 1 178 ? -11.299 -6.361 13.942 1.00 91.62 178 PRO A C 1
ATOM 1469 O O . PRO A 1 178 ? -11.293 -6.589 15.151 1.00 91.62 178 PRO A O 1
ATOM 1472 N N . ALA A 1 179 ? -10.515 -7.000 13.070 1.00 93.38 179 ALA A N 1
ATOM 1473 C CA . ALA A 1 179 ? -9.510 -7.982 13.475 1.00 93.38 179 ALA A CA 1
ATOM 1474 C C . ALA A 1 179 ? -8.240 -7.346 14.062 1.00 93.38 179 ALA A C 1
ATOM 1476 O O . ALA A 1 179 ? -7.484 -8.040 14.727 1.00 93.38 179 ALA A O 1
ATOM 1477 N N . ARG A 1 180 ? -8.044 -6.031 13.883 1.00 94.50 180 ARG A N 1
ATOM 1478 C CA . ARG A 1 180 ? -6.826 -5.284 14.239 1.00 94.50 180 ARG A CA 1
ATOM 1479 C C . ARG A 1 180 ? -5.593 -5.759 13.473 1.00 94.50 180 ARG A C 1
ATOM 1481 O O . ARG A 1 180 ? -4.495 -5.776 14.013 1.00 94.50 180 ARG A O 1
ATOM 1488 N N . GLU A 1 181 ? -5.764 -6.099 12.203 1.00 94.56 181 GLU A N 1
ATOM 1489 C CA . GLU A 1 181 ? -4.698 -6.694 11.397 1.00 94.56 181 GLU A CA 1
ATOM 1490 C C . GLU A 1 181 ? -4.504 -5.949 10.076 1.00 94.56 181 GLU A C 1
ATOM 1492 O O . GLU A 1 181 ? -5.451 -5.463 9.440 1.00 94.56 181 GLU A O 1
ATOM 1497 N N . VAL A 1 182 ? 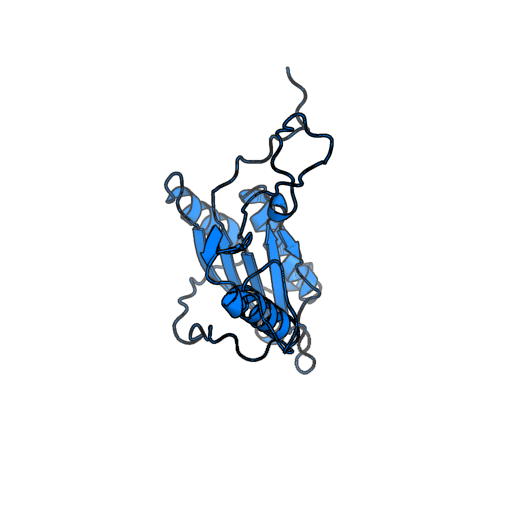-3.249 -5.895 9.636 1.00 95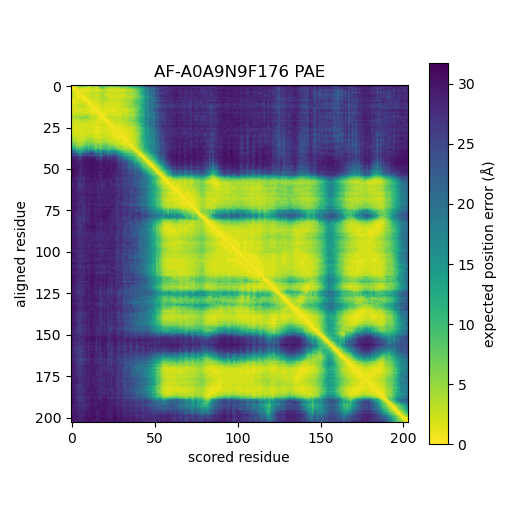.38 182 VAL A N 1
ATOM 1498 C CA . VAL A 1 182 ? -2.865 -5.433 8.305 1.00 95.38 182 VAL A CA 1
ATOM 1499 C C . VAL A 1 182 ? -1.903 -6.420 7.668 1.00 95.38 182 VAL A C 1
ATOM 1501 O O . VAL A 1 182 ? -0.889 -6.786 8.252 1.00 95.38 182 VAL A O 1
ATOM 1504 N N . MET A 1 183 ? -2.188 -6.788 6.421 1.00 95.00 183 MET A N 1
ATOM 1505 C CA . MET A 1 183 ? -1.288 -7.569 5.580 1.00 95.00 183 MET A CA 1
ATOM 1506 C C . MET A 1 183 ? -0.724 -6.665 4.488 1.00 95.00 183 MET A C 1
ATOM 1508 O O . MET A 1 183 ? -1.478 -6.104 3.689 1.00 95.00 183 MET A O 1
ATOM 1512 N N . ILE A 1 184 ? 0.597 -6.554 4.414 1.00 94.06 184 ILE A N 1
ATOM 1513 C CA . ILE A 1 184 ? 1.303 -5.756 3.411 1.00 94.06 184 ILE A CA 1
ATOM 1514 C C . ILE A 1 184 ? 2.042 -6.709 2.480 1.00 94.06 184 ILE A C 1
ATOM 1516 O O . ILE A 1 184 ? 2.784 -7.571 2.940 1.00 94.06 184 ILE A O 1
ATOM 1520 N N . ARG A 1 185 ? 1.870 -6.545 1.169 1.00 92.81 185 ARG A N 1
ATOM 1521 C CA . ARG A 1 185 ? 2.734 -7.158 0.154 1.00 92.81 185 ARG A CA 1
ATOM 1522 C C . ARG A 1 185 ? 3.461 -6.049 -0.581 1.00 92.81 185 ARG A C 1
ATOM 15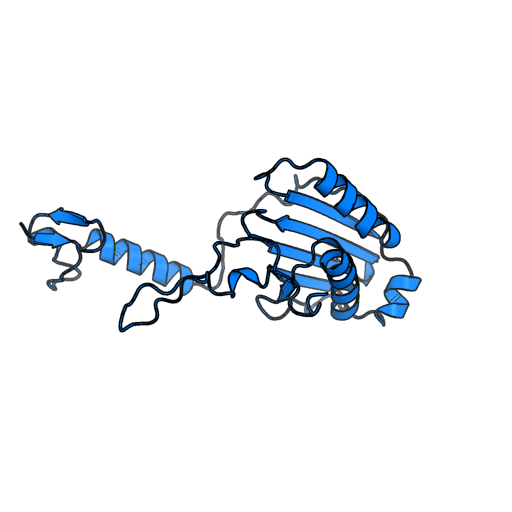24 O O . ARG A 1 185 ? 2.824 -5.184 -1.186 1.00 92.81 185 ARG A O 1
ATOM 1531 N N . PHE A 1 186 ? 4.780 -6.078 -0.520 1.00 89.69 186 PHE A N 1
ATOM 1532 C CA . PHE A 1 186 ? 5.634 -5.069 -1.118 1.00 89.69 186 PHE A CA 1
ATOM 1533 C C . PHE A 1 186 ? 6.505 -5.705 -2.189 1.00 89.69 186 PHE A C 1
ATOM 1535 O O . PHE A 1 186 ? 7.167 -6.710 -1.942 1.00 89.69 186 PHE A O 1
ATOM 1542 N N . HIS A 1 187 ? 6.509 -5.093 -3.365 1.00 88.62 187 HIS A N 1
ATOM 1543 C CA . HIS A 1 187 ? 7.327 -5.465 -4.504 1.00 88.62 187 HIS A CA 1
ATOM 1544 C C . HIS A 1 187 ? 7.953 -4.198 -5.075 1.00 88.62 187 HIS A C 1
ATOM 1546 O O . HIS A 1 187 ? 7.226 -3.301 -5.502 1.00 88.62 187 HIS A O 1
ATOM 1552 N N . HIS A 1 188 ? 9.277 -4.108 -5.110 1.00 82.19 188 HIS A N 1
ATOM 1553 C CA . HIS A 1 188 ? 9.962 -2.967 -5.697 1.00 82.19 188 HIS A CA 1
ATOM 1554 C C . HIS A 1 188 ? 11.145 -3.396 -6.555 1.00 82.19 188 HIS A C 1
ATOM 1556 O O . HIS A 1 188 ? 12.112 -3.984 -6.066 1.00 82.19 188 HIS A O 1
ATOM 1562 N N . ASP A 1 189 ? 11.086 -3.027 -7.832 1.00 73.25 189 ASP A N 1
ATOM 1563 C CA . ASP A 1 189 ? 12.176 -3.229 -8.778 1.00 73.25 189 ASP A CA 1
ATOM 1564 C C . ASP A 1 189 ? 13.134 -2.042 -8.652 1.00 73.25 189 ASP A C 1
ATOM 1566 O O . ASP A 1 189 ? 12.806 -0.923 -9.052 1.00 73.25 189 ASP A O 1
ATOM 1570 N N . PHE A 1 190 ? 14.319 -2.237 -8.067 1.00 62.47 190 PHE A N 1
ATOM 1571 C CA . PHE A 1 190 ? 15.351 -1.194 -8.025 1.00 62.47 190 PHE A CA 1
ATOM 1572 C C . PHE A 1 190 ? 16.023 -1.050 -9.391 1.00 62.47 190 PHE A C 1
ATOM 1574 O O . PHE A 1 190 ? 17.162 -1.461 -9.586 1.00 62.47 190 PHE A O 1
ATOM 1581 N N . GLN A 1 191 ? 15.311 -0.475 -10.360 1.00 52.31 191 GLN A N 1
ATOM 1582 C CA . GLN A 1 191 ? 15.858 -0.198 -11.693 1.00 52.31 191 GLN A CA 1
ATOM 1583 C C . GLN A 1 191 ? 15.997 1.294 -12.003 1.00 52.31 191 GLN A C 1
ATOM 1585 O O . GLN A 1 191 ? 16.420 1.659 -13.100 1.00 52.31 191 GLN A O 1
ATOM 1590 N N . HIS A 1 192 ? 15.687 2.182 -11.057 1.00 57.16 192 HIS A N 1
ATOM 1591 C CA . HIS A 1 192 ? 15.609 3.614 -11.342 1.00 57.16 192 HIS A CA 1
ATOM 1592 C C . HIS A 1 192 ? 16.597 4.408 -10.493 1.00 57.16 192 HIS A C 1
ATOM 1594 O O . HIS A 1 192 ? 16.840 4.116 -9.321 1.00 57.16 192 HIS A O 1
ATOM 1600 N N . LYS A 1 193 ? 17.207 5.429 -11.107 1.00 55.78 193 LYS A N 1
ATOM 1601 C CA . LYS A 1 193 ? 17.976 6.429 -10.363 1.00 55.78 193 LYS A CA 1
ATOM 1602 C C . LYS A 1 193 ? 17.018 7.092 -9.374 1.00 55.78 193 LYS A C 1
ATOM 1604 O O . LYS A 1 193 ? 15.945 7.540 -9.785 1.00 55.78 193 LYS A O 1
ATOM 1609 N N . LYS A 1 194 ? 17.421 7.171 -8.099 1.00 54.66 194 LYS A N 1
ATOM 1610 C CA . LYS A 1 194 ? 16.706 7.971 -7.095 1.00 54.66 194 LYS A CA 1
ATOM 1611 C C . LYS A 1 194 ? 16.432 9.358 -7.695 1.00 54.66 194 LYS A C 1
ATOM 1613 O O . LYS A 1 194 ? 17.358 9.908 -8.307 1.00 54.66 194 LYS A O 1
ATOM 1618 N N . PRO A 1 195 ? 15.215 9.913 -7.561 1.00 51.66 195 PRO A N 1
ATOM 1619 C CA . PRO A 1 195 ? 14.955 11.279 -7.987 1.00 51.66 195 PRO A CA 1
ATOM 1620 C C . PRO A 1 195 ? 16.014 12.188 -7.360 1.00 51.66 195 PRO A C 1
ATOM 1622 O O . PRO A 1 195 ? 16.295 12.086 -6.164 1.00 51.66 195 PRO A O 1
ATOM 1625 N N . ILE A 1 196 ? 16.656 13.026 -8.175 1.00 50.28 196 ILE A N 1
ATOM 1626 C CA . ILE A 1 196 ? 17.546 14.058 -7.647 1.00 50.28 196 ILE A CA 1
ATOM 1627 C C . ILE A 1 196 ? 16.643 15.015 -6.877 1.00 50.28 196 ILE A C 1
ATOM 1629 O O . ILE A 1 196 ? 15.706 15.567 -7.454 1.00 50.28 196 ILE A O 1
ATOM 1633 N N . ASP A 1 197 ? 16.899 15.172 -5.583 1.00 45.78 197 ASP A N 1
ATOM 1634 C CA . ASP A 1 197 ? 16.175 16.127 -4.760 1.00 45.78 197 ASP A CA 1
ATOM 1635 C C . ASP A 1 197 ? 16.499 17.542 -5.254 1.00 45.78 197 ASP A C 1
ATOM 1637 O O . ASP A 1 197 ? 17.589 18.069 -5.041 1.00 45.78 197 ASP A O 1
ATOM 1641 N N . VAL A 1 198 ? 15.565 18.135 -5.996 1.00 51.22 198 VAL A N 1
ATOM 1642 C CA . VAL A 1 198 ? 15.729 19.462 -6.606 1.00 51.22 198 VAL A CA 1
ATOM 1643 C C . VAL A 1 198 ? 15.551 20.586 -5.576 1.00 51.22 198 VAL A C 1
ATOM 1645 O O . VAL A 1 198 ? 15.645 21.759 -5.931 1.00 51.22 198 VAL A O 1
ATOM 1648 N N . THR A 1 199 ? 15.264 20.256 -4.309 1.00 45.50 199 THR A N 1
ATOM 1649 C CA . THR A 1 199 ? 15.013 21.253 -3.260 1.00 45.50 199 THR A CA 1
ATOM 1650 C C . THR A 1 199 ? 16.269 21.738 -2.545 1.00 45.50 199 THR A C 1
ATOM 1652 O O . THR A 1 199 ? 16.183 22.709 -1.797 1.00 45.50 199 THR A O 1
ATOM 1655 N N . THR A 1 200 ? 17.439 21.137 -2.789 1.00 39.25 200 THR A N 1
ATOM 1656 C CA . THR A 1 200 ? 18.709 21.630 -2.235 1.00 39.25 200 THR A CA 1
ATOM 1657 C C . THR A 1 200 ? 19.400 22.551 -3.252 1.00 39.25 200 THR A C 1
ATOM 1659 O O . THR A 1 200 ? 19.851 22.067 -4.293 1.00 39.25 200 THR A O 1
ATOM 1662 N N . PRO A 1 201 ? 19.485 23.876 -3.013 1.00 34.91 201 PRO A N 1
ATOM 1663 C CA . PRO A 1 201 ? 20.309 24.750 -3.841 1.00 34.91 201 PRO A CA 1
ATOM 1664 C C . PRO A 1 201 ? 21.785 24.338 -3.713 1.00 34.91 201 PRO A C 1
ATOM 1666 O O . PRO A 1 201 ? 22.191 23.922 -2.626 1.00 34.91 201 PRO A O 1
ATOM 1669 N N . PRO A 1 202 ? 22.591 24.450 -4.782 1.00 47.75 202 PRO A N 1
ATOM 1670 C CA . PRO A 1 202 ? 24.030 24.224 -4.688 1.00 47.75 202 PRO A CA 1
ATOM 1671 C C . PRO A 1 202 ? 24.684 25.256 -3.754 1.00 47.75 202 PRO A C 1
ATOM 1673 O O . PRO A 1 202 ? 24.302 26.429 -3.779 1.00 47.75 202 PRO A O 1
ATOM 1676 N N . GLU A 1 203 ? 25.644 24.792 -2.945 1.00 47.22 203 GLU A N 1
ATOM 1677 C CA . GLU A 1 203 ? 26.556 25.628 -2.142 1.00 47.22 203 GLU A CA 1
ATOM 1678 C C . GLU A 1 203 ? 27.455 26.520 -3.012 1.00 47.22 203 GLU A C 1
ATOM 1680 O O . GLU A 1 203 ? 27.883 26.065 -4.102 1.00 47.22 203 GLU A O 1
#

Nearest PDB structures (foldseek):
  2lnj-assembly1_A  TM=5.280E-01  e=1.745E-02  Synechocystis sp. PCC 6803

Secondary structure (DSSP, 8-state):
-EE-TTT--EE-GGGGEETTEE-SS-HHHHHHHHHHHHHTTS-S---S----TTS---EE--GGGHHHHHHHHHHT--TTPEEEEEEEEEPPHHHHHHTTT-HHHHHHHHHHHHHHHH---EEESSS-EE-SSSTTEEEEEEEEGGGGSB-----S-SS----B-----EEEEEEETTTTEEEEEEEEE--SPPPP-TTS---

Solvent-accessible surface area (backbone atoms only — not comparable to full-atom values): 12088 Å² total; per-residue (Å²): 117,44,68,18,82,81,82,74,43,79,37,58,69,72,48,18,46,43,98,92,39,83,51,75,47,32,32,69,62,51,50,52,50,49,51,56,53,49,62,73,66,47,74,97,69,78,75,88,70,72,65,59,81,85,73,69,73,57,49,82,43,53,66,94,41,49,56,61,52,54,49,56,58,57,75,73,54,59,98,71,45,68,49,72,54,37,37,33,27,57,57,51,70,67,57,38,59,75,25,67,68,36,53,70,42,46,51,47,56,55,47,51,51,50,29,75,69,74,72,49,54,74,38,69,77,57,83,64,55,60,47,92,86,43,78,41,27,33,39,38,51,28,28,46,48,55,43,74,36,66,56,88,73,88,70,97,51,104,61,87,76,86,44,54,39,92,52,80,27,36,41,37,40,38,37,31,55,86,79,27,38,34,40,39,40,41,38,39,60,59,79,68,80,75,80,78,73,82,84,65,79,85,130

Sequence (203 aa):
MNYCTSCKNDLPAEAFIYKGKNYKTCSNCLDMRSRKRNLKKRPLSNDNNHENELDVIYDDVSFTKIIEYVTSKFANLGNNDMLLFNLHVELDDIVLNTAQYEAKNVVRLIVDEIEGFDRYNWVFTTGPEMSLRHHGVGLFYLFCSQCQELEHEHKESNRKRIIRFDCHSKLIIRIDIPAREVMIRFHHDFQHKKPIDVTTPPE